Protein AF-A0AAW9QS07-F1 (afdb_monomer_lite)

pLDDT: mean 84.07, std 12.54, range [37.34, 96.31]

Organism: NCBI:txid1427578

Foldseek 3Di:
DLLLQCLPDDFKHKAFPDCPDPSVVCVVPPDDDADPAKDWGWIWMFGQALVRDTDTATDTDIDHGPCLLVPPVVCVVCVVRNVVVLVVQQPDQEDEAEAEAADDPVPPPPCPPPVLCPPHHYLVVSLVSVLSVLVSCQVRHQNHNAYEYEHEPCVSPDDCPVVCVVQQDDSNDDGPQVVNQVCQCVPRVVSNVVSVVVSCVDPVRDDYGYAYYYSVRSRRPCVVVNVCSVPVPRD

Sequence (235 aa):
MVVTLAKGTNNVKVIPSNPESKIAQLLKIEKPAGTDRKEEESLLLRINLPSGREREVKVRWIDTPGEAWSKTEWRESQPDVYKDLLRSLGQSQAVLLLLPPYRYQTRSQDLDNQDDTAEFLDPDTWKAEISERLALLREHCPRVQHILISIHKADLFYNLDDEENRWQYDPDRSFRWAEHDRHIRETYFFLAEDIIRDHNSHPPYLSPKFFVTTIHRPTLLELPWIYLGAYLANA

Secondary structure (DSSP, 8-state):
-HHHHHT--SSEEEEESSTTSHHHHHTT-SSPPPP-S-EEEEEEEEEE-TTSSEEEEEEEEEE--THHHH-HHHHHHSHHHHHHHHHHHHT-SEEEEEEPPB--GGGTTS---GGGGTTPBPHHHHHHHHHHHHHHHHHH-TT-SEEEEEEESGGGTS--HHHHHHS---TTS---HHHHHHHHHHHHSGGGHHHHHHHHHSSS----EEEEE-TT-HHHHHHHHHHHHHHS---

Structure (mmCIF, N/CA/C/O backbone):
data_AF-A0AAW9QS07-F1
#
_entry.id   AF-A0AAW9QS07-F1
#
loop_
_atom_site.group_PDB
_atom_site.id
_atom_site.type_symbol
_atom_site.label_atom_id
_atom_site.label_alt_id
_atom_site.label_comp_id
_atom_site.label_asym_id
_atom_site.label_entity_id
_atom_site.label_seq_id
_atom_site.pdbx_PDB_ins_code
_atom_site.Cartn_x
_atom_site.Cartn_y
_atom_site.Cartn_z
_atom_site.occupancy
_atom_site.B_iso_or_equiv
_atom_site.auth_seq_id
_atom_site.auth_comp_id
_atom_site.auth_asym_id
_atom_site.auth_atom_id
_atom_site.pdbx_PDB_model_num
ATOM 1 N N . MET A 1 1 ? -7.468 2.289 -6.572 1.00 71.56 1 MET A N 1
ATOM 2 C CA . MET A 1 1 ? -6.661 1.046 -6.639 1.00 71.56 1 MET A CA 1
ATOM 3 C C . MET A 1 1 ? -7.517 -0.207 -6.859 1.00 71.56 1 MET A C 1
ATOM 5 O O . MET A 1 1 ? -7.449 -0.757 -7.947 1.00 71.56 1 MET A O 1
ATOM 9 N N . VAL A 1 2 ? -8.355 -0.635 -5.900 1.00 76.38 2 VAL A N 1
ATOM 10 C CA . VAL A 1 2 ? -9.139 -1.895 -5.995 1.00 76.38 2 VAL A CA 1
ATOM 11 C C . VAL A 1 2 ? -10.085 -1.942 -7.198 1.00 76.38 2 VAL A C 1
ATOM 13 O O . VAL A 1 2 ? -10.144 -2.953 -7.887 1.00 76.38 2 VAL A O 1
ATOM 16 N N . VAL A 1 3 ? -10.767 -0.836 -7.513 1.00 75.00 3 VAL A N 1
ATOM 17 C CA . VAL A 1 3 ? -11.647 -0.745 -8.696 1.00 75.00 3 VAL A CA 1
ATOM 18 C C . VAL A 1 3 ? -10.883 -1.015 -9.994 1.00 75.00 3 VAL A C 1
ATOM 20 O O . VAL A 1 3 ? -11.376 -1.729 -10.859 1.00 75.00 3 VAL A O 1
ATOM 23 N N . THR A 1 4 ? -9.669 -0.478 -10.132 1.00 74.94 4 THR A N 1
ATOM 24 C CA . THR A 1 4 ? -8.824 -0.708 -11.312 1.00 74.94 4 THR A CA 1
ATOM 25 C C . THR A 1 4 ? -8.429 -2.179 -11.429 1.00 74.94 4 THR A C 1
ATOM 27 O O . THR A 1 4 ? -8.508 -2.736 -12.514 1.00 74.94 4 THR A O 1
ATOM 30 N N . LEU A 1 5 ? -8.092 -2.832 -10.314 1.00 77.25 5 LEU A N 1
ATOM 31 C CA . LEU A 1 5 ? -7.794 -4.270 -10.293 1.00 77.25 5 LEU A CA 1
ATOM 32 C C . LEU A 1 5 ? -9.025 -5.122 -10.632 1.00 77.25 5 LEU A C 1
ATOM 34 O O . LEU A 1 5 ? -8.924 -6.139 -11.311 1.00 77.25 5 LEU A O 1
ATOM 38 N N . ALA A 1 6 ? -10.211 -4.686 -10.207 1.00 74.19 6 ALA A N 1
ATOM 39 C CA . ALA A 1 6 ? -11.470 -5.350 -10.529 1.00 74.19 6 ALA A CA 1
ATOM 40 C C . ALA A 1 6 ? -11.849 -5.225 -12.019 1.00 74.19 6 ALA A C 1
ATOM 42 O O .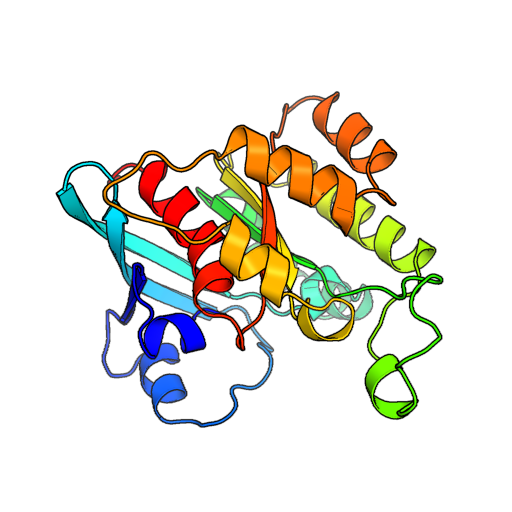 ALA A 1 6 ? -12.543 -6.096 -12.540 1.00 74.19 6 ALA A O 1
ATOM 43 N N . LYS A 1 7 ? -11.375 -4.185 -12.728 1.00 77.50 7 LYS A N 1
ATOM 44 C CA . LYS A 1 7 ? -11.533 -4.058 -14.193 1.00 77.50 7 LYS A CA 1
ATOM 45 C C . LYS A 1 7 ? -10.699 -5.088 -14.971 1.00 77.50 7 LYS A C 1
ATOM 47 O O . LYS A 1 7 ? -10.905 -5.244 -16.170 1.00 77.50 7 LYS A O 1
ATOM 52 N N . GLY A 1 8 ? -9.837 -5.830 -14.277 1.00 68.19 8 GLY A N 1
ATOM 53 C CA . GLY A 1 8 ? -9.046 -6.922 -14.817 1.00 68.19 8 GLY A CA 1
ATOM 54 C C . GLY A 1 8 ? -7.610 -6.491 -15.054 1.00 68.19 8 GLY A C 1
ATOM 55 O O . GLY A 1 8 ? -7.335 -5.569 -15.819 1.00 68.19 8 GLY A O 1
ATOM 56 N N . THR A 1 9 ? -6.697 -7.188 -14.395 1.00 83.19 9 THR A N 1
ATOM 57 C CA . THR A 1 9 ? -5.259 -7.069 -14.609 1.00 83.19 9 THR A CA 1
ATOM 58 C C . THR A 1 9 ? -4.682 -8.465 -14.897 1.00 83.19 9 THR A C 1
ATOM 60 O O . THR A 1 9 ? -5.410 -9.464 -14.860 1.00 83.19 9 THR A O 1
ATOM 63 N N . ASN A 1 10 ? -3.420 -8.551 -15.322 1.00 86.31 10 ASN A N 1
ATOM 64 C CA . ASN A 1 10 ? -2.864 -9.779 -15.908 1.00 86.31 10 ASN A CA 1
ATOM 65 C C . ASN A 1 10 ? -2.751 -10.939 -14.903 1.00 86.31 10 ASN A C 1
ATOM 67 O O . ASN A 1 10 ? -2.968 -12.099 -15.258 1.00 86.31 10 ASN A O 1
ATOM 71 N N . ASN A 1 11 ? -2.416 -10.630 -13.654 1.00 89.88 11 ASN A N 1
ATOM 72 C CA . ASN A 1 11 ? -2.048 -11.593 -12.619 1.00 89.88 11 ASN A CA 1
ATOM 73 C C . ASN A 1 11 ? -2.944 -11.545 -11.386 1.00 89.88 11 ASN A C 1
ATOM 75 O O . ASN A 1 11 ? -2.904 -12.470 -10.579 1.00 89.88 11 ASN A O 1
ATOM 79 N N . VAL A 1 12 ? -3.737 -10.489 -11.227 1.00 90.19 12 VAL A N 1
ATOM 80 C CA . VAL A 1 12 ? -4.653 -10.296 -10.107 1.00 90.19 12 VAL A CA 1
ATOM 81 C C . VAL A 1 12 ? -6.049 -10.036 -10.651 1.00 90.19 12 VAL A C 1
ATOM 83 O O . VAL A 1 12 ? -6.264 -9.185 -11.506 1.00 90.19 12 VAL A O 1
ATOM 86 N N . LYS A 1 13 ? -7.039 -10.752 -10.128 1.00 89.31 13 LYS A N 1
ATOM 87 C CA . LYS A 1 13 ? -8.450 -10.456 -10.381 1.00 89.31 13 LYS A CA 1
ATOM 88 C C . LYS A 1 13 ? -9.148 -10.259 -9.055 1.00 89.31 13 LYS A C 1
ATOM 90 O O . LYS A 1 13 ? -9.056 -11.104 -8.165 1.00 89.31 13 LYS A O 1
ATOM 95 N N . VAL A 1 14 ? -9.865 -9.149 -8.944 1.00 87.62 14 VAL A N 1
ATOM 96 C CA . VAL A 1 14 ? -10.704 -8.849 -7.786 1.00 87.62 14 VAL A CA 1
ATOM 97 C C . VAL A 1 14 ? -12.144 -9.159 -8.154 1.00 87.62 14 VAL A C 1
ATOM 99 O O . VAL A 1 14 ? -12.710 -8.533 -9.047 1.00 87.62 14 VAL A O 1
ATOM 102 N N . ILE A 1 15 ? -12.736 -10.123 -7.457 1.00 87.62 15 ILE A N 1
ATOM 103 C CA . ILE A 1 15 ? -14.118 -10.544 -7.657 1.00 87.62 15 ILE A CA 1
ATOM 104 C C . ILE A 1 15 ? -14.920 -10.122 -6.420 1.00 87.62 15 ILE A C 1
ATOM 106 O O . ILE A 1 15 ? -14.677 -10.644 -5.326 1.00 87.62 15 ILE A O 1
ATOM 110 N N . PRO A 1 16 ? -15.871 -9.182 -6.554 1.00 84.62 16 PRO A N 1
ATOM 111 C CA . PRO A 1 16 ? -16.786 -8.851 -5.471 1.00 84.62 16 PRO A CA 1
ATOM 112 C C . PRO A 1 16 ? -17.625 -10.063 -5.066 1.00 84.62 16 PRO A C 1
ATOM 114 O O . PRO A 1 16 ? -18.141 -10.777 -5.925 1.00 84.62 16 PRO A O 1
ATOM 117 N N . SER A 1 17 ? -17.810 -10.284 -3.761 1.00 79.25 17 SER A N 1
ATOM 118 C CA . SER A 1 17 ? -18.631 -11.413 -3.285 1.00 79.25 17 SER A CA 1
ATOM 119 C C . SER A 1 17 ? -20.137 -11.197 -3.496 1.00 79.25 17 SER A C 1
ATOM 121 O O . SER A 1 17 ? -20.904 -12.153 -3.425 1.00 79.25 17 SER A O 1
ATOM 123 N N . ASN A 1 18 ? -20.567 -9.954 -3.742 1.00 79.75 18 ASN A N 1
ATOM 124 C CA . ASN A 1 18 ? -21.958 -9.580 -3.991 1.00 79.75 18 ASN A CA 1
ATOM 125 C C . ASN A 1 18 ? -22.042 -8.699 -5.260 1.00 79.75 18 ASN A C 1
ATOM 127 O O . ASN A 1 18 ? -21.346 -7.684 -5.315 1.00 79.75 18 ASN A O 1
ATOM 131 N N . PRO A 1 19 ? -22.895 -9.024 -6.253 1.00 74.75 19 PRO A N 1
ATOM 132 C CA . PRO A 1 19 ? -23.146 -8.173 -7.424 1.00 74.75 19 PRO A CA 1
ATOM 133 C C . PRO A 1 19 ? -23.642 -6.756 -7.100 1.00 74.75 19 PRO A C 1
ATOM 135 O O . PRO A 1 19 ? -23.523 -5.858 -7.933 1.00 74.75 19 PRO A O 1
ATOM 138 N N . GLU A 1 20 ? -24.200 -6.554 -5.907 1.00 78.38 20 GLU A N 1
ATOM 139 C CA . GLU A 1 20 ? -24.650 -5.254 -5.405 1.00 78.38 20 GLU A CA 1
ATOM 140 C C . GLU A 1 20 ? -23.576 -4.511 -4.595 1.00 78.38 20 GLU A C 1
ATOM 142 O O . GLU A 1 20 ? -23.851 -3.418 -4.101 1.00 78.38 20 GLU A O 1
ATOM 147 N N . SER A 1 21 ? -22.361 -5.056 -4.440 1.00 80.06 21 SER A N 1
ATOM 148 C CA . SER A 1 21 ? -21.302 -4.375 -3.683 1.00 80.06 21 SER A CA 1
ATOM 149 C C . SER A 1 21 ? -20.897 -3.050 -4.337 1.00 80.06 21 SER A C 1
ATOM 151 O O . SER A 1 21 ? -21.057 -2.862 -5.549 1.00 80.06 21 SER A O 1
ATOM 153 N N . LYS A 1 22 ? -20.336 -2.120 -3.556 1.00 77.69 22 LYS A N 1
ATOM 154 C CA . LYS A 1 22 ? -19.863 -0.837 -4.078 1.00 77.69 22 LYS A CA 1
ATOM 155 C C . LYS A 1 22 ? -18.803 -1.071 -5.145 1.00 77.69 22 LYS A C 1
ATOM 157 O O . LYS A 1 22 ? -18.883 -0.435 -6.186 1.00 77.69 22 LYS A O 1
ATOM 162 N N . ILE A 1 23 ? -17.874 -2.015 -4.970 1.00 78.94 23 ILE A N 1
ATOM 163 C CA . ILE A 1 23 ? -16.903 -2.346 -6.029 1.00 78.94 23 ILE A CA 1
ATOM 164 C C . ILE A 1 23 ? -17.614 -2.807 -7.311 1.00 78.94 23 ILE A C 1
ATOM 166 O O . ILE A 1 23 ? -17.288 -2.308 -8.388 1.00 78.94 23 ILE A O 1
ATOM 170 N N . ALA A 1 24 ? -18.626 -3.676 -7.218 1.00 77.00 24 ALA A N 1
ATOM 171 C CA . ALA A 1 24 ? -19.401 -4.116 -8.384 1.00 77.00 24 ALA A CA 1
ATOM 172 C C . ALA A 1 24 ? -20.163 -2.964 -9.073 1.00 77.00 24 ALA A C 1
ATOM 174 O O . ALA A 1 24 ? -20.304 -2.946 -10.299 1.00 77.00 24 ALA A O 1
ATOM 175 N N . GLN A 1 25 ? -20.624 -1.978 -8.302 1.00 77.62 25 GLN A N 1
ATOM 176 C CA . GLN A 1 25 ? -21.248 -0.762 -8.824 1.00 77.62 25 GLN A CA 1
ATOM 177 C C . GLN A 1 25 ? -20.216 0.188 -9.454 1.00 77.62 25 GLN A C 1
ATOM 179 O O . GLN A 1 25 ? -20.430 0.675 -10.561 1.00 77.62 25 GLN A O 1
ATOM 184 N N . LEU A 1 26 ? -19.074 0.406 -8.797 1.00 75.81 26 LEU A N 1
ATOM 185 C CA . LEU A 1 26 ? -17.986 1.275 -9.257 1.00 75.81 26 LEU A CA 1
ATOM 186 C C . LEU A 1 26 ? -17.314 0.754 -10.529 1.00 75.81 26 LEU A C 1
ATOM 188 O O . LEU A 1 26 ? -16.797 1.551 -11.307 1.00 75.81 26 LEU A O 1
ATOM 192 N N . LEU A 1 27 ? -17.360 -0.556 -10.790 1.00 72.69 27 LEU A N 1
ATOM 193 C CA . LEU A 1 27 ? -16.953 -1.126 -12.078 1.00 72.69 27 LEU A CA 1
ATOM 194 C C . LEU A 1 27 ? -17.727 -0.534 -13.263 1.00 72.69 27 LEU A C 1
ATOM 196 O O . LEU A 1 27 ? -17.193 -0.484 -14.369 1.00 72.69 27 LEU A O 1
ATOM 200 N N . LYS A 1 28 ? -18.957 -0.060 -13.031 1.00 70.88 28 LYS A N 1
ATOM 201 C CA . LYS A 1 28 ? -19.824 0.556 -14.045 1.00 70.88 28 LYS A CA 1
ATOM 202 C C . LYS A 1 28 ? -19.599 2.066 -14.189 1.00 70.88 28 LYS A C 1
ATOM 204 O O . LYS A 1 28 ? -20.240 2.686 -15.030 1.00 70.88 28 LYS A O 1
ATOM 209 N N . ILE A 1 29 ? -18.724 2.661 -13.373 1.00 65.06 29 ILE A N 1
ATOM 210 C CA . ILE A 1 29 ? -18.471 4.106 -13.323 1.00 65.06 29 ILE A CA 1
ATOM 211 C C . ILE A 1 29 ? -17.049 4.397 -13.838 1.00 65.06 29 ILE A C 1
ATOM 213 O O . ILE A 1 29 ? -16.089 3.669 -13.562 1.00 65.06 29 ILE A O 1
ATOM 217 N N . GLU A 1 30 ? -16.895 5.472 -14.617 1.00 54.97 30 GLU A N 1
ATOM 218 C CA . GLU A 1 30 ? -15.613 5.829 -15.242 1.00 54.97 30 GLU A CA 1
ATOM 219 C C . GLU A 1 30 ? -14.591 6.402 -14.249 1.00 54.97 30 GLU A C 1
ATOM 221 O O . GLU A 1 30 ? -13.406 6.083 -14.356 1.00 54.97 30 GLU A O 1
ATOM 226 N N . LYS A 1 31 ? -15.032 7.180 -13.248 1.00 58.19 31 LYS A N 1
ATOM 227 C CA . LYS A 1 31 ? -14.164 7.796 -12.231 1.00 58.19 31 LYS A CA 1
ATOM 228 C C . LYS A 1 31 ? -14.749 7.647 -10.817 1.00 58.19 31 LYS A C 1
ATOM 230 O O . LYS A 1 31 ? -15.687 8.366 -10.480 1.00 58.19 31 LYS A O 1
ATOM 235 N N . PRO A 1 32 ? -14.234 6.727 -9.984 1.00 59.44 32 PRO A N 1
ATOM 236 C CA . PRO A 1 32 ? -14.625 6.653 -8.579 1.00 59.44 32 PRO A CA 1
ATOM 237 C C . PRO A 1 32 ? -14.075 7.859 -7.798 1.00 59.44 32 PRO A C 1
ATOM 239 O O . PRO A 1 32 ? -12.923 8.248 -7.991 1.00 59.44 32 PRO A O 1
ATOM 242 N N . ALA A 1 33 ? -14.901 8.441 -6.925 1.00 61.09 33 ALA A N 1
ATOM 243 C CA . ALA A 1 33 ? -14.499 9.494 -5.991 1.00 61.09 33 ALA A CA 1
ATOM 244 C C . ALA A 1 33 ? -13.730 8.920 -4.784 1.00 61.09 33 ALA A C 1
ATOM 246 O O . ALA A 1 33 ? -13.662 7.700 -4.607 1.00 61.09 33 ALA A O 1
ATOM 247 N N . GLY A 1 34 ? -13.157 9.808 -3.964 1.00 63.81 34 GLY A N 1
ATOM 248 C CA . GLY A 1 34 ? -12.558 9.451 -2.678 1.00 63.81 34 GLY A CA 1
ATOM 249 C C . GLY A 1 34 ? -13.560 8.804 -1.714 1.00 63.81 34 GLY A C 1
ATOM 250 O O . GLY A 1 34 ? -14.773 8.841 -1.924 1.00 63.81 34 GLY A O 1
ATOM 251 N N . THR A 1 35 ? -13.034 8.171 -0.670 1.00 70.62 35 THR A N 1
ATOM 252 C CA . THR A 1 35 ? -13.837 7.469 0.332 1.00 70.62 35 THR A CA 1
ATOM 253 C C . THR A 1 35 ? -14.073 8.384 1.531 1.00 70.62 35 THR A C 1
ATOM 255 O O . THR A 1 35 ? -13.123 8.772 2.201 1.00 70.62 35 THR A O 1
ATOM 258 N N . ASP A 1 36 ? -15.337 8.710 1.812 1.00 76.31 36 ASP A N 1
ATOM 259 C CA . ASP A 1 36 ? -15.712 9.656 2.881 1.00 76.31 36 ASP A CA 1
ATOM 260 C C . ASP A 1 36 ? -16.042 8.962 4.216 1.00 76.31 36 ASP A C 1
ATOM 262 O O . ASP A 1 36 ? -16.207 9.604 5.253 1.00 76.31 36 ASP A O 1
ATOM 266 N N . ARG A 1 37 ? -16.157 7.628 4.211 1.00 81.69 37 ARG A N 1
ATOM 267 C CA . ARG A 1 37 ? -16.516 6.805 5.377 1.00 81.69 37 ARG A CA 1
ATOM 268 C C . ARG A 1 37 ? -15.820 5.453 5.333 1.00 81.69 37 ARG A C 1
ATOM 270 O O . ARG A 1 37 ? -15.420 5.012 4.266 1.00 81.69 37 ARG A O 1
ATOM 277 N N . LYS A 1 38 ? -15.716 4.769 6.475 1.00 86.81 38 LYS A N 1
ATOM 278 C CA . LYS A 1 38 ? -15.207 3.392 6.509 1.00 86.81 38 LYS A CA 1
ATOM 279 C C . LYS A 1 38 ? -16.107 2.487 5.667 1.00 86.81 38 LYS A C 1
ATOM 281 O O . LYS A 1 38 ? -17.320 2.467 5.879 1.00 86.81 38 LYS A O 1
ATOM 286 N N . GLU A 1 39 ? -15.519 1.727 4.755 1.00 86.69 39 GLU A N 1
ATOM 287 C CA . GLU A 1 39 ? -16.239 0.770 3.918 1.00 86.69 39 GLU A CA 1
ATOM 288 C C . GLU A 1 39 ? -15.617 -0.607 4.060 1.00 86.69 39 GLU A C 1
ATOM 290 O O . GLU A 1 39 ? -14.401 -0.750 4.017 1.00 86.69 39 GLU A O 1
ATOM 295 N N . GLU A 1 40 ? -16.451 -1.625 4.248 1.00 89.31 40 GLU A N 1
ATOM 296 C CA . GLU A 1 40 ? -15.996 -3.005 4.376 1.00 89.31 40 GLU A CA 1
ATOM 297 C C . GLU A 1 40 ? -16.658 -3.867 3.307 1.00 89.31 40 GLU A C 1
ATOM 299 O O . GLU A 1 40 ? -17.884 -3.890 3.191 1.00 89.31 40 GLU A O 1
ATOM 304 N N . GLU A 1 41 ? -15.856 -4.619 2.556 1.00 88.25 41 GLU A N 1
ATOM 305 C CA . GLU A 1 41 ? -16.353 -5.576 1.571 1.00 88.25 41 GLU A CA 1
ATOM 306 C C . GLU A 1 41 ? -15.615 -6.907 1.654 1.00 88.25 41 GLU A C 1
ATOM 308 O O . GLU A 1 41 ? -14.406 -6.973 1.871 1.00 88.25 41 GLU A O 1
ATOM 313 N N . SER A 1 42 ? -16.345 -7.999 1.431 1.00 90.62 42 SER A N 1
ATOM 314 C CA . SER A 1 42 ? -15.727 -9.301 1.181 1.00 90.62 42 SER A CA 1
ATOM 315 C C . SER A 1 42 ? -15.370 -9.423 -0.297 1.00 90.62 42 SER A C 1
ATOM 317 O O . SER A 1 42 ? -16.248 -9.379 -1.165 1.00 90.62 42 SER A O 1
ATOM 319 N N . LEU A 1 43 ? -14.087 -9.619 -0.582 1.00 89.12 43 LEU A N 1
ATOM 320 C CA . LEU A 1 43 ? -13.552 -9.785 -1.929 1.00 89.12 43 LEU A CA 1
ATOM 321 C C . LEU A 1 43 ? -12.911 -11.167 -2.064 1.00 89.12 43 LEU A C 1
ATOM 323 O O . LEU A 1 43 ? -12.253 -11.658 -1.145 1.00 89.12 43 LEU A O 1
ATOM 327 N N . LEU A 1 44 ? -13.077 -11.776 -3.233 1.00 90.06 44 LEU A N 1
ATOM 328 C CA . LEU A 1 44 ? -12.300 -12.931 -3.658 1.00 90.06 44 LEU A CA 1
ATOM 329 C C . LEU A 1 44 ? -11.199 -12.443 -4.598 1.00 90.06 44 LEU A C 1
ATOM 331 O O . LEU A 1 44 ? -11.474 -11.936 -5.685 1.00 90.06 44 LEU A O 1
ATOM 335 N N . LEU A 1 45 ? -9.951 -12.595 -4.173 1.00 89.62 45 LEU A N 1
ATOM 336 C CA . LEU A 1 45 ? -8.781 -12.331 -4.996 1.00 89.62 45 LEU A CA 1
ATOM 337 C C . LEU A 1 45 ? -8.357 -13.626 -5.679 1.00 89.62 45 LEU A C 1
ATOM 339 O O . LEU A 1 45 ? -8.193 -14.648 -5.016 1.00 89.62 45 LEU A O 1
ATOM 343 N N . ARG A 1 46 ? -8.144 -13.570 -6.989 1.00 90.69 46 ARG A N 1
ATOM 344 C CA . ARG A 1 46 ? -7.497 -14.628 -7.769 1.00 90.69 46 ARG A CA 1
ATOM 345 C C . ARG A 1 46 ? -6.141 -14.136 -8.226 1.00 90.69 46 ARG A C 1
ATOM 347 O O . ARG A 1 46 ? -6.072 -13.101 -8.883 1.00 90.69 46 ARG A O 1
ATOM 354 N N . ILE A 1 47 ? -5.086 -14.833 -7.822 1.00 90.50 47 ILE A N 1
ATOM 355 C CA . ILE A 1 47 ? -3.708 -14.371 -7.984 1.00 90.50 47 ILE A CA 1
ATOM 356 C C . ILE A 1 47 ? -2.884 -15.469 -8.647 1.00 90.50 47 ILE A C 1
ATOM 358 O O . ILE A 1 47 ? -2.776 -16.574 -8.113 1.00 90.50 47 ILE A O 1
ATOM 362 N N . ASN A 1 48 ? -2.276 -15.164 -9.789 1.00 90.12 48 ASN A N 1
ATOM 363 C CA . ASN A 1 48 ? -1.312 -16.050 -10.433 1.00 90.12 48 ASN A CA 1
ATOM 364 C C . ASN A 1 48 ? -0.003 -16.018 -9.638 1.00 90.12 48 ASN A C 1
ATOM 366 O O . ASN A 1 48 ? 0.596 -14.958 -9.480 1.00 90.12 48 ASN A O 1
ATOM 370 N N . LEU A 1 49 ? 0.416 -17.171 -9.111 1.00 86.25 49 LEU A N 1
ATOM 371 C CA . LEU A 1 49 ? 1.648 -17.328 -8.335 1.00 86.25 49 LEU A CA 1
ATOM 372 C C . LEU A 1 49 ? 2.589 -18.343 -9.002 1.00 86.25 49 LEU A C 1
ATOM 374 O O . LEU A 1 49 ? 2.108 -19.210 -9.739 1.00 86.25 49 LEU A O 1
ATOM 378 N N . PRO A 1 50 ? 3.902 -18.345 -8.681 1.00 78.75 50 PRO A N 1
ATOM 379 C CA . PRO A 1 50 ? 4.874 -19.151 -9.419 1.00 78.75 50 PRO A CA 1
ATOM 380 C C . PRO A 1 50 ? 4.793 -20.661 -9.220 1.00 78.75 50 PRO A C 1
ATOM 382 O O . PRO A 1 50 ? 5.531 -21.425 -9.832 1.00 78.75 50 PRO A O 1
ATOM 385 N N . SER A 1 51 ? 3.871 -21.121 -8.377 1.00 68.94 51 SER A N 1
ATOM 386 C CA . SER A 1 51 ? 3.556 -22.538 -8.200 1.00 68.94 51 SER A CA 1
ATOM 387 C C . SER A 1 51 ? 2.753 -23.139 -9.364 1.00 68.94 51 SER A C 1
ATOM 389 O O . SER A 1 51 ? 2.400 -24.318 -9.307 1.00 68.94 51 SER A O 1
ATOM 391 N N . GLY A 1 52 ? 2.427 -22.348 -10.394 1.00 65.19 52 GLY A N 1
ATOM 392 C CA . GLY A 1 52 ? 1.663 -22.785 -11.566 1.00 65.19 52 GLY A CA 1
ATOM 393 C C . GLY A 1 52 ? 0.166 -22.973 -11.300 1.00 65.19 52 GLY A C 1
ATOM 394 O O . GLY A 1 52 ? -0.536 -23.568 -12.116 1.00 65.19 52 GLY A O 1
ATOM 395 N N . ARG A 1 53 ? -0.343 -22.502 -10.153 1.00 72.06 53 ARG A N 1
ATOM 396 C CA . ARG A 1 53 ? -1.773 -22.526 -9.818 1.00 72.06 53 ARG A CA 1
ATOM 397 C C . ARG A 1 53 ? -2.242 -21.131 -9.430 1.00 72.06 53 ARG A C 1
ATOM 399 O O . ARG A 1 53 ? -1.616 -20.478 -8.597 1.00 72.06 53 ARG A O 1
ATOM 406 N N . GLU A 1 54 ? -3.369 -20.715 -10.004 1.00 85.81 54 GLU A N 1
ATOM 407 C CA . GLU A 1 54 ? -4.098 -19.533 -9.545 1.00 85.81 54 GLU A CA 1
ATOM 408 C C . GLU A 1 54 ? -4.524 -19.769 -8.091 1.00 85.81 54 GLU A C 1
ATOM 410 O O . GLU A 1 54 ? -5.105 -20.805 -7.745 1.00 85.81 54 GLU A O 1
ATOM 415 N N . ARG A 1 55 ? -4.181 -18.824 -7.220 1.00 87.06 55 ARG A N 1
ATOM 416 C CA . ARG A 1 55 ? -4.521 -18.868 -5.807 1.00 87.06 55 ARG A CA 1
ATOM 417 C C . ARG A 1 55 ? -5.744 -18.012 -5.547 1.00 87.06 55 ARG A C 1
ATOM 419 O O . ARG A 1 55 ? -5.761 -16.829 -5.872 1.00 87.06 55 ARG A O 1
ATOM 426 N N . GLU A 1 56 ? -6.728 -18.606 -4.888 1.00 90.25 56 GLU A N 1
ATOM 427 C CA . GLU A 1 56 ? -7.890 -17.896 -4.371 1.00 90.25 56 GLU A CA 1
ATOM 428 C C . GLU A 1 56 ? -7.648 -17.452 -2.925 1.00 90.25 56 GLU A C 1
ATOM 430 O O . GLU A 1 56 ? -7.364 -18.277 -2.055 1.00 90.25 56 GLU A O 1
ATOM 435 N N . VAL A 1 57 ? -7.773 -16.150 -2.665 1.00 87.88 57 VAL A N 1
ATOM 436 C CA . VAL A 1 57 ? -7.653 -15.549 -1.332 1.00 87.88 57 VAL A CA 1
ATOM 437 C C . VAL A 1 57 ? -8.922 -14.760 -1.042 1.00 87.88 57 VAL A C 1
ATOM 439 O O . VAL A 1 57 ? -9.238 -13.789 -1.729 1.00 87.88 57 VAL A O 1
ATOM 442 N N . LYS A 1 58 ? -9.666 -15.172 -0.016 1.00 89.56 58 LYS A N 1
ATOM 443 C CA . LYS A 1 58 ? -10.815 -14.409 0.481 1.00 89.56 58 LYS A CA 1
ATOM 444 C C . LYS A 1 58 ? -10.311 -13.358 1.454 1.00 89.56 58 LYS A C 1
ATOM 446 O O . LYS A 1 58 ? -9.650 -13.695 2.431 1.00 89.56 58 LYS A O 1
ATOM 451 N N . VAL A 1 59 ? -10.639 -12.100 1.197 1.00 89.62 59 VAL A N 1
ATOM 452 C CA . VAL A 1 59 ? -10.244 -10.985 2.056 1.00 89.62 59 VAL A CA 1
ATOM 453 C C . VAL A 1 59 ? -11.465 -10.185 2.470 1.00 89.62 59 VAL A C 1
ATOM 455 O O . VAL A 1 59 ? -12.386 -9.971 1.683 1.00 89.62 59 VAL A O 1
ATOM 458 N N . ARG A 1 60 ? -11.448 -9.704 3.711 1.00 91.75 60 ARG A N 1
ATOM 459 C CA . ARG A 1 60 ? -12.280 -8.576 4.11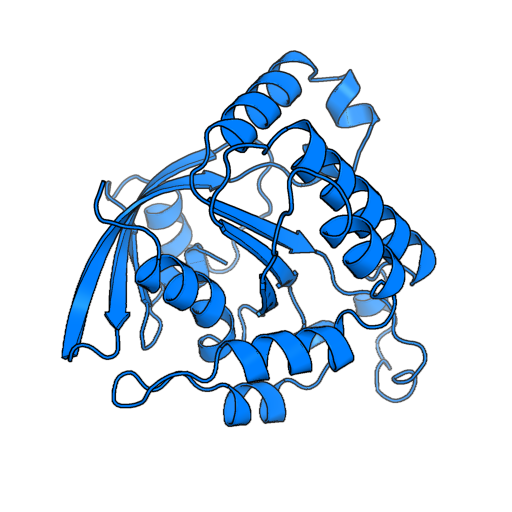5 1.00 91.75 60 ARG A CA 1
ATOM 460 C C . ARG A 1 60 ? -11.471 -7.313 3.857 1.00 91.75 60 ARG A C 1
ATOM 462 O O . ARG A 1 60 ? -10.537 -7.019 4.598 1.00 91.75 60 ARG A O 1
ATOM 469 N N . TRP A 1 61 ? -11.793 -6.625 2.773 1.00 91.62 61 TRP A N 1
ATOM 470 C CA . TRP A 1 61 ? -11.190 -5.349 2.428 1.00 91.62 61 TRP A CA 1
ATOM 471 C C . TRP A 1 61 ? -11.867 -4.236 3.220 1.00 91.62 61 TRP A C 1
ATOM 473 O O . TRP A 1 61 ? -13.093 -4.199 3.303 1.00 91.62 61 TRP A O 1
ATOM 483 N N . ILE A 1 62 ? -11.057 -3.365 3.814 1.00 92.44 62 ILE A N 1
ATOM 484 C CA . ILE A 1 62 ? -11.507 -2.222 4.602 1.00 92.44 62 ILE A CA 1
ATOM 485 C C . ILE A 1 62 ? -10.902 -0.981 3.953 1.00 92.44 62 ILE A C 1
ATOM 487 O O . ILE A 1 62 ? -9.683 -0.812 3.973 1.00 92.44 62 ILE A O 1
ATOM 491 N N . ASP A 1 63 ? -11.749 -0.140 3.370 1.00 90.56 63 ASP A N 1
ATOM 492 C CA . ASP A 1 63 ? -11.370 1.187 2.898 1.00 90.56 63 ASP A CA 1
ATOM 493 C C . ASP A 1 63 ? -11.630 2.219 3.981 1.00 90.56 63 ASP A C 1
ATOM 495 O O . ASP A 1 63 ? -12.612 2.136 4.726 1.00 90.56 63 ASP A O 1
ATOM 499 N N . THR A 1 64 ? -10.751 3.206 4.070 1.00 90.94 64 THR A N 1
ATOM 500 C CA . THR A 1 64 ? -10.799 4.198 5.144 1.00 90.94 64 THR A CA 1
ATOM 501 C C . THR A 1 64 ? -10.712 5.602 4.568 1.00 90.94 64 THR A C 1
ATOM 503 O O . THR A 1 64 ? -9.997 5.809 3.586 1.00 90.94 64 THR A O 1
ATOM 506 N N . PRO A 1 65 ? -11.408 6.581 5.166 1.00 88.88 65 PRO A N 1
ATOM 507 C CA . PRO A 1 65 ? -11.330 7.952 4.699 1.00 88.88 65 PRO A CA 1
ATOM 508 C C . PRO A 1 65 ? -9.937 8.530 4.938 1.00 88.88 65 PRO A C 1
ATOM 510 O O . PRO A 1 65 ? -9.403 8.442 6.043 1.00 88.88 65 PRO A O 1
ATOM 513 N N . GLY A 1 66 ? -9.358 9.156 3.911 1.00 86.00 66 GLY A N 1
ATOM 514 C CA . GLY A 1 66 ? -8.018 9.748 3.999 1.00 86.00 66 GLY A CA 1
ATOM 515 C C . GLY A 1 66 ? -7.916 10.824 5.086 1.00 86.00 66 GLY A C 1
ATOM 516 O O . GLY A 1 66 ? -6.923 10.883 5.808 1.00 86.00 66 GLY A O 1
ATOM 517 N N . GLU A 1 67 ? -8.981 11.612 5.260 1.00 87.38 67 GLU A N 1
ATOM 518 C CA . GLU A 1 67 ? -9.062 12.683 6.262 1.00 87.38 67 GLU A CA 1
ATOM 519 C C . GLU A 1 67 ? -8.939 12.179 7.700 1.00 87.38 67 GLU A C 1
ATOM 521 O O . GLU A 1 67 ? -8.396 12.890 8.541 1.00 87.38 67 GLU A O 1
ATOM 526 N N . ALA A 1 68 ? -9.368 10.944 7.985 1.00 89.00 68 ALA A N 1
ATOM 527 C CA . ALA A 1 68 ? -9.214 10.362 9.317 1.00 89.00 68 ALA A CA 1
ATOM 528 C C . ALA A 1 68 ? -7.747 10.196 9.722 1.00 89.00 68 ALA A C 1
ATOM 530 O O . ALA A 1 68 ? -7.437 10.138 10.911 1.00 89.00 68 ALA A O 1
ATOM 531 N N . TRP A 1 69 ? -6.851 10.122 8.740 1.00 89.31 69 TRP A N 1
ATOM 532 C CA . TRP A 1 69 ? -5.423 9.975 8.965 1.00 89.31 69 TRP A CA 1
ATOM 533 C C . TRP A 1 69 ? -4.698 11.314 8.855 1.00 89.31 69 TRP A C 1
ATOM 535 O O . TRP A 1 69 ? -3.780 11.552 9.629 1.00 89.31 69 TRP A O 1
ATOM 545 N N . SER A 1 70 ? -5.107 12.197 7.939 1.00 84.12 70 SER A N 1
ATOM 546 C CA . SER A 1 70 ? -4.400 13.456 7.664 1.00 84.12 70 SER A CA 1
ATOM 547 C C . SER A 1 70 ? -4.926 14.693 8.394 1.00 84.12 70 SER A C 1
ATOM 549 O O . SER A 1 70 ? -4.190 15.672 8.484 1.00 84.12 70 SER A O 1
ATOM 551 N N . LYS A 1 71 ? -6.159 14.686 8.924 1.00 88.06 71 LYS A N 1
ATOM 552 C CA . LYS A 1 71 ? -6.788 15.880 9.518 1.00 88.06 71 LYS A CA 1
ATOM 553 C C . LYS A 1 71 ? -7.130 15.676 10.989 1.00 88.06 71 LYS A C 1
ATOM 555 O O . LYS A 1 71 ? -7.915 14.800 11.356 1.00 88.06 71 LYS A O 1
ATOM 560 N N . THR A 1 72 ? -6.583 16.526 11.851 1.00 87.88 72 THR A N 1
ATOM 561 C CA . THR A 1 72 ? -6.885 16.500 13.290 1.00 87.88 72 THR A CA 1
ATOM 562 C C . THR A 1 72 ? -8.340 16.871 13.565 1.00 87.88 72 THR A C 1
ATOM 564 O O . THR A 1 72 ? -8.999 16.189 14.344 1.00 87.88 72 THR A O 1
ATOM 567 N N . GLU A 1 73 ? -8.885 17.845 12.841 1.00 92.44 73 GLU A N 1
ATOM 568 C CA . GLU A 1 73 ? -10.267 18.318 12.983 1.00 92.44 73 GLU A CA 1
ATOM 569 C C . GLU A 1 73 ? -11.282 17.207 12.665 1.00 92.44 73 GLU A C 1
ATOM 571 O O . GLU A 1 73 ? -12.344 17.104 13.286 1.00 92.44 73 GLU A O 1
ATOM 576 N N . TRP A 1 74 ? -10.947 16.325 11.718 1.00 92.31 74 TRP A N 1
ATOM 577 C CA . TRP A 1 74 ? -11.770 15.156 11.411 1.00 92.31 74 TRP A CA 1
ATOM 578 C C . TRP A 1 74 ? -11.785 14.179 12.591 1.00 92.31 74 TRP A C 1
ATOM 580 O O . TRP A 1 74 ? -12.848 13.740 13.029 1.00 92.31 74 TRP A O 1
ATOM 590 N N . ARG A 1 75 ? -10.607 13.879 13.157 1.00 92.88 75 ARG A N 1
ATOM 591 C CA . ARG A 1 75 ? -10.468 12.976 14.315 1.00 92.88 75 ARG A CA 1
ATOM 592 C C . ARG A 1 75 ? -11.214 13.507 15.542 1.00 92.88 75 ARG A C 1
ATOM 594 O O . ARG A 1 75 ? -11.839 12.727 16.256 1.00 92.88 75 ARG A O 1
ATOM 601 N N . GLU A 1 76 ? -11.181 14.818 15.763 1.00 93.06 76 GLU A N 1
ATOM 602 C CA . GLU A 1 76 ? -11.870 15.485 16.874 1.00 93.06 76 GLU A CA 1
ATOM 603 C C . GLU A 1 76 ? -13.390 15.541 16.692 1.00 93.06 76 GLU A C 1
ATOM 605 O O . GLU A 1 76 ? -14.131 15.379 17.661 1.00 93.06 76 GLU A O 1
ATOM 610 N N . SER A 1 77 ? -13.867 15.734 15.459 1.00 94.31 77 SER A N 1
ATOM 611 C CA . SER A 1 77 ? -15.305 15.747 15.157 1.00 94.31 77 SER A CA 1
ATOM 612 C C . SER A 1 77 ? -15.929 14.348 15.114 1.00 94.31 77 SER A C 1
ATOM 614 O O . SER A 1 77 ? -17.135 14.218 15.326 1.00 94.31 77 SER A O 1
ATOM 616 N N . GLN A 1 78 ? -15.134 13.296 14.878 1.00 93.38 78 GLN A N 1
ATOM 617 C CA . GLN A 1 78 ? -15.601 11.906 14.781 1.00 93.38 78 GLN A CA 1
ATOM 618 C C . GLN A 1 78 ? -14.752 10.920 15.618 1.00 93.38 78 GLN A C 1
ATOM 620 O O . GLN A 1 78 ? -14.237 9.926 15.091 1.00 93.38 78 GLN A O 1
ATOM 625 N N . PRO A 1 79 ? -14.626 11.125 16.944 1.00 94.25 79 PRO A N 1
ATOM 626 C CA . PRO A 1 79 ? -13.676 10.382 17.775 1.00 94.25 79 PRO A CA 1
ATOM 627 C C . PRO A 1 79 ? -14.005 8.890 17.886 1.00 94.25 79 PRO A C 1
ATOM 629 O O . PRO A 1 79 ? -13.101 8.055 17.930 1.00 94.25 79 PRO A O 1
ATOM 632 N N . ASP A 1 80 ? -15.288 8.523 17.911 1.00 94.56 80 ASP A N 1
ATOM 633 C CA . ASP A 1 80 ? -15.695 7.118 17.999 1.00 94.56 80 ASP A CA 1
ATOM 634 C C . ASP A 1 80 ? -15.476 6.372 16.679 1.00 94.56 80 ASP A C 1
ATOM 636 O O . ASP A 1 80 ? -15.062 5.211 16.693 1.00 94.56 80 ASP A O 1
ATOM 640 N N . VAL A 1 81 ? -15.656 7.055 15.542 1.00 92.62 81 VAL A N 1
ATOM 641 C CA . VAL A 1 81 ? -15.331 6.502 14.219 1.00 92.62 81 VAL A CA 1
ATOM 642 C C . VAL A 1 81 ? -13.824 6.290 14.106 1.00 92.62 81 VAL A C 1
ATOM 644 O O . VAL A 1 81 ? -13.385 5.217 13.697 1.00 92.62 81 VAL A O 1
ATOM 647 N N . TYR A 1 82 ? -13.018 7.261 14.544 1.00 93.69 82 TYR A N 1
ATOM 648 C CA . TYR A 1 82 ? -11.562 7.130 14.553 1.00 93.69 82 TYR A CA 1
ATOM 649 C C . TYR A 1 82 ? -11.082 5.969 15.440 1.00 93.69 82 TYR A C 1
ATOM 651 O O . TYR A 1 82 ? -10.248 5.166 15.020 1.00 93.69 82 TYR A O 1
ATOM 659 N N . LYS A 1 83 ? -11.659 5.794 16.637 1.00 93.94 83 LYS A N 1
ATOM 660 C CA . LYS A 1 83 ? -11.359 4.635 17.500 1.00 93.94 83 LYS A CA 1
ATOM 661 C C . LYS A 1 83 ? -11.700 3.302 16.832 1.00 93.94 83 LYS A C 1
ATOM 663 O O . LYS A 1 83 ? -10.957 2.333 16.994 1.00 93.94 83 LYS A O 1
ATOM 668 N N . ASP A 1 84 ? -12.810 3.230 16.101 1.00 93.56 84 ASP A N 1
ATOM 669 C CA . ASP A 1 84 ? -13.182 2.016 15.372 1.00 93.56 84 ASP A CA 1
ATOM 670 C C . ASP A 1 84 ? -12.244 1.728 14.186 1.00 93.56 84 ASP A C 1
ATOM 672 O O . ASP A 1 84 ? -11.890 0.569 13.941 1.00 93.56 84 ASP A O 1
ATOM 676 N N . LEU A 1 85 ? -11.761 2.774 13.504 1.00 94.06 85 LEU A N 1
ATOM 677 C CA . LEU A 1 85 ? -10.711 2.659 12.488 1.00 94.06 85 LEU A CA 1
ATOM 678 C C . LEU A 1 85 ? -9.416 2.097 13.086 1.00 94.06 85 LEU A C 1
ATOM 680 O O . LEU A 1 85 ? -8.889 1.118 12.560 1.00 94.06 85 LEU A O 1
ATOM 684 N N . LEU A 1 86 ? -8.947 2.636 14.217 1.00 93.81 86 LEU A N 1
ATOM 685 C CA . LEU A 1 86 ? -7.756 2.131 14.915 1.00 93.81 86 LEU A CA 1
ATOM 686 C C . LEU A 1 86 ? -7.915 0.668 15.349 1.00 93.81 86 LEU A C 1
ATOM 688 O O . LEU A 1 86 ? -6.992 -0.134 15.199 1.00 93.81 86 LEU A O 1
ATOM 692 N N . ARG A 1 87 ? -9.102 0.290 15.843 1.00 92.88 87 ARG A N 1
ATOM 693 C CA . ARG A 1 87 ? -9.410 -1.105 16.187 1.00 92.88 87 ARG A CA 1
ATOM 694 C C . ARG A 1 87 ? -9.338 -2.011 14.957 1.00 92.88 87 ARG A C 1
ATOM 696 O O . ARG A 1 87 ? -8.726 -3.074 15.027 1.00 92.88 87 ARG A O 1
ATOM 703 N N . SER A 1 88 ? -9.954 -1.594 13.851 1.00 93.19 88 SER A N 1
ATOM 704 C CA . SER A 1 88 ? -9.968 -2.349 12.589 1.00 93.19 88 SER A CA 1
ATOM 705 C C . SER A 1 88 ? -8.548 -2.533 12.045 1.00 93.19 88 SER A C 1
ATOM 707 O O . SER A 1 88 ? -8.164 -3.635 11.649 1.00 93.19 88 SER A O 1
ATOM 709 N N . LEU A 1 89 ? -7.744 -1.470 12.104 1.00 92.38 89 LEU A N 1
ATOM 710 C CA . LEU A 1 89 ? -6.343 -1.465 11.705 1.00 92.38 89 LEU A CA 1
ATOM 711 C C . LEU A 1 89 ? -5.523 -2.479 12.524 1.00 92.38 89 LEU A C 1
ATOM 713 O O . LEU A 1 89 ? -4.890 -3.362 11.949 1.00 92.38 89 LEU A O 1
ATOM 717 N N . GLY A 1 90 ? -5.615 -2.436 13.857 1.00 91.06 90 GLY A N 1
ATOM 718 C CA . GLY A 1 90 ? -4.870 -3.344 14.739 1.00 91.06 90 GLY A CA 1
ATOM 719 C C . GLY A 1 90 ? -5.302 -4.816 14.685 1.00 91.06 90 GLY A C 1
ATOM 720 O O . GLY A 1 90 ? -4.562 -5.695 15.130 1.00 91.06 90 GLY A O 1
ATOM 721 N N . GLN A 1 91 ? -6.490 -5.100 14.143 1.00 91.81 91 GLN A N 1
ATOM 722 C CA . GLN A 1 91 ? -7.008 -6.457 13.918 1.00 91.81 91 GLN A CA 1
ATOM 723 C C . GLN A 1 91 ? -6.728 -6.990 12.505 1.00 91.81 91 GLN A C 1
ATOM 725 O O . GLN A 1 91 ? -7.055 -8.142 12.213 1.00 91.81 91 GLN A O 1
ATOM 730 N N . SER A 1 92 ? -6.162 -6.170 11.619 1.00 92.12 92 SER A N 1
ATOM 731 C CA . SER A 1 92 ? -5.908 -6.557 10.234 1.00 92.12 92 SER A CA 1
ATOM 732 C C . SER A 1 92 ? -4.712 -7.509 10.130 1.00 92.12 92 SER A C 1
ATOM 734 O O . SER A 1 92 ? -3.734 -7.394 10.862 1.00 92.12 92 SER A O 1
ATOM 736 N N . GLN A 1 93 ? -4.759 -8.464 9.197 1.00 91.56 93 GLN A N 1
ATOM 737 C CA . GLN A 1 93 ? -3.597 -9.317 8.909 1.00 91.56 93 GLN A CA 1
ATOM 738 C C . GLN A 1 93 ? -2.535 -8.557 8.104 1.00 91.56 93 GLN A C 1
ATOM 740 O O . GLN A 1 93 ? -1.332 -8.767 8.280 1.00 91.56 93 GLN A O 1
ATOM 745 N N . ALA A 1 94 ? -2.996 -7.659 7.234 1.00 93.31 94 ALA A N 1
ATOM 746 C CA . ALA A 1 94 ? -2.169 -6.829 6.385 1.00 93.31 94 ALA A CA 1
ATOM 747 C C . ALA A 1 94 ? -2.701 -5.396 6.317 1.00 93.31 94 ALA A C 1
ATOM 749 O O . ALA A 1 94 ? -3.911 -5.181 6.382 1.00 93.31 94 ALA A O 1
ATOM 750 N N . VAL A 1 95 ? -1.795 -4.440 6.136 1.00 94.50 95 VAL A N 1
ATOM 751 C CA . VAL A 1 95 ? -2.095 -3.021 5.934 1.00 94.50 95 VAL A CA 1
ATOM 752 C C . VAL A 1 95 ? -1.373 -2.545 4.679 1.00 94.50 95 VAL A C 1
ATOM 754 O O . VAL A 1 95 ? -0.169 -2.753 4.543 1.00 94.50 95 VAL A O 1
ATOM 757 N N . LEU A 1 96 ? -2.107 -1.892 3.777 1.00 95.12 96 LEU A N 1
ATOM 758 C CA . LEU A 1 96 ? -1.553 -1.176 2.630 1.00 95.12 96 LEU A CA 1
ATOM 759 C C . LEU A 1 96 ? -1.715 0.328 2.866 1.00 95.12 96 LEU A C 1
ATOM 761 O O . LEU A 1 96 ? -2.803 0.874 2.705 1.00 95.12 96 LEU A O 1
ATOM 765 N N . LEU A 1 97 ? -0.627 0.983 3.258 1.00 94.88 97 LEU A N 1
ATOM 766 C CA . LEU A 1 97 ? -0.556 2.427 3.425 1.00 94.88 97 LEU A CA 1
ATOM 767 C C . LEU A 1 97 ? -0.297 3.082 2.066 1.00 94.88 97 LEU A C 1
ATOM 769 O O . LEU A 1 97 ? 0.742 2.847 1.449 1.00 94.88 97 LEU A O 1
ATOM 773 N N . LEU A 1 98 ? -1.232 3.915 1.614 1.00 93.06 98 LEU A N 1
ATOM 774 C CA . LEU A 1 98 ? -1.073 4.725 0.409 1.00 93.06 98 LEU A CA 1
ATOM 775 C C . LEU A 1 98 ? -0.612 6.127 0.802 1.00 93.06 98 LEU A C 1
ATOM 777 O O . LEU A 1 98 ? -1.319 6.836 1.513 1.00 93.06 98 LEU A O 1
ATOM 781 N N . LEU A 1 99 ? 0.568 6.510 0.330 1.00 91.88 99 LEU A N 1
ATOM 782 C CA . LEU A 1 99 ? 1.119 7.849 0.472 1.00 91.88 99 LEU A CA 1
ATOM 783 C C . LEU A 1 99 ? 0.913 8.631 -0.828 1.00 91.88 99 LEU A C 1
ATOM 785 O O . LEU A 1 99 ? 1.014 8.046 -1.916 1.00 91.88 99 LEU A O 1
ATOM 789 N N . PRO A 1 100 ? 0.638 9.941 -0.741 1.00 88.50 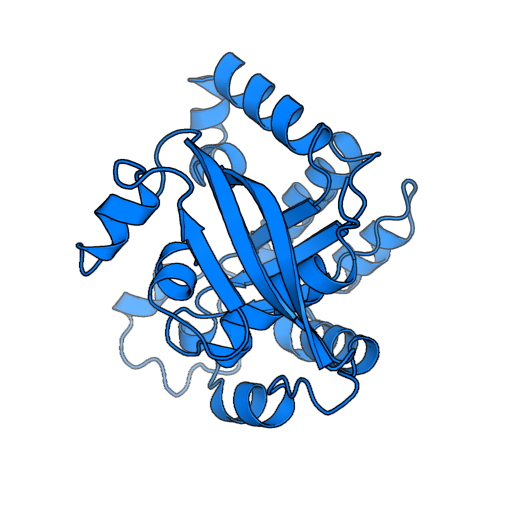100 PRO A N 1
ATOM 790 C CA . PRO A 1 100 ? 0.607 10.791 -1.915 1.00 88.50 100 PRO A CA 1
ATOM 791 C C . PRO A 1 100 ? 2.020 10.964 -2.501 1.00 88.50 100 PRO A C 1
ATOM 793 O O . PRO A 1 100 ? 3.026 10.730 -1.816 1.00 88.50 100 PRO A O 1
ATOM 796 N N . PRO A 1 101 ? 2.105 11.388 -3.770 1.00 86.94 101 PRO A N 1
ATOM 797 C CA . PRO A 1 101 ? 3.355 11.843 -4.357 1.00 86.94 101 PRO A CA 1
ATOM 798 C C . PRO A 1 101 ? 3.841 13.143 -3.692 1.00 86.94 101 PRO A C 1
ATOM 800 O O . PRO A 1 101 ? 3.052 13.909 -3.135 1.00 86.94 101 PRO A O 1
ATOM 803 N N . TYR A 1 102 ? 5.145 13.407 -3.772 1.00 84.56 102 TYR A N 1
ATOM 804 C CA . TYR A 1 102 ? 5.773 14.617 -3.236 1.00 84.56 102 TYR A CA 1
ATOM 805 C C . TYR A 1 102 ? 6.585 15.346 -4.307 1.00 84.56 102 TYR A C 1
ATOM 807 O O . TYR A 1 102 ? 7.006 14.761 -5.308 1.00 84.56 102 TYR A O 1
ATOM 815 N N . ARG A 1 103 ? 6.829 16.642 -4.091 1.00 71.06 103 ARG A N 1
ATOM 816 C CA . ARG A 1 103 ? 7.622 17.468 -5.008 1.00 71.06 103 ARG A CA 1
ATOM 817 C C . ARG A 1 103 ? 9.095 17.089 -4.925 1.00 71.06 103 ARG A C 1
ATOM 819 O O . ARG A 1 103 ? 9.760 17.339 -3.922 1.00 71.06 103 ARG A O 1
ATOM 826 N N . TYR A 1 104 ? 9.621 16.538 -6.011 1.00 67.12 104 TYR A N 1
ATOM 827 C CA . TYR A 1 104 ? 11.045 16.272 -6.175 1.00 67.12 104 TYR A CA 1
ATOM 828 C C . TYR A 1 104 ? 11.709 17.449 -6.904 1.00 67.12 104 TYR A C 1
ATOM 830 O O . TYR A 1 104 ? 11.342 17.768 -8.034 1.00 67.12 104 TYR A O 1
ATOM 838 N N . GLN A 1 105 ? 12.689 18.108 -6.275 1.00 52.53 105 GLN A N 1
ATOM 839 C CA . GLN A 1 105 ? 13.344 19.304 -6.841 1.00 52.53 105 GLN A CA 1
ATOM 840 C C . GLN A 1 105 ? 13.994 19.044 -8.217 1.00 52.53 105 GLN A C 1
ATOM 842 O O . GLN A 1 105 ? 14.111 19.946 -9.047 1.00 52.53 105 GLN A O 1
ATOM 847 N N . THR A 1 106 ? 14.374 17.798 -8.497 1.00 49.56 106 THR A N 1
ATOM 848 C CA . THR A 1 106 ? 15.198 17.422 -9.652 1.00 49.56 106 THR A CA 1
ATOM 849 C C . THR A 1 106 ? 14.419 17.244 -10.960 1.00 49.56 106 THR A C 1
ATOM 851 O O . THR A 1 106 ? 15.040 16.972 -11.982 1.00 49.56 106 THR A O 1
ATOM 854 N N . ARG A 1 107 ? 13.088 17.427 -10.974 1.00 49.31 107 ARG A N 1
ATOM 855 C CA . ARG A 1 107 ? 12.263 17.335 -12.199 1.00 49.31 107 ARG A CA 1
ATOM 856 C C . ARG A 1 107 ? 11.482 18.608 -12.525 1.00 49.31 107 ARG A C 1
ATOM 858 O O . ARG A 1 107 ? 10.405 18.569 -13.107 1.00 49.31 107 ARG A O 1
ATOM 865 N N . SER A 1 108 ? 12.081 19.752 -12.209 1.00 45.03 108 SER A N 1
ATOM 866 C CA . SER A 1 108 ? 11.561 21.086 -12.540 1.00 45.03 108 SER A CA 1
ATOM 867 C C . SER A 1 108 ? 11.549 21.416 -14.048 1.00 45.03 108 SER A C 1
ATOM 869 O O . SER A 1 108 ? 11.335 22.570 -14.392 1.00 45.03 108 SER A O 1
ATOM 871 N N . GLN A 1 109 ? 11.827 20.462 -14.950 1.00 45.56 109 GLN A N 1
ATOM 872 C CA . GLN A 1 109 ? 11.968 20.733 -16.391 1.00 45.56 109 GLN A CA 1
ATOM 873 C C . GLN A 1 109 ? 10.766 20.327 -17.259 1.00 45.56 109 GLN A C 1
ATOM 875 O O . GLN A 1 109 ? 10.664 20.861 -18.353 1.00 45.56 109 GLN A O 1
ATOM 880 N N . ASP A 1 110 ? 9.837 19.489 -16.775 1.00 48.28 110 ASP A N 1
ATOM 881 C CA . ASP A 1 110 ? 8.695 19.012 -17.589 1.00 48.28 110 ASP A CA 1
ATOM 882 C C . ASP A 1 110 ? 7.309 19.365 -17.009 1.00 48.28 110 ASP A C 1
ATOM 884 O O . ASP A 1 110 ? 6.279 19.024 -17.588 1.00 48.28 110 ASP A O 1
ATOM 888 N N . LEU A 1 111 ? 7.247 20.047 -15.861 1.00 52.66 111 LEU A N 1
ATOM 889 C CA . LEU A 1 111 ? 5.986 20.459 -15.229 1.00 52.66 111 LEU A CA 1
ATOM 890 C C . LEU A 1 111 ? 5.579 21.864 -15.706 1.00 52.66 111 LEU A C 1
ATOM 892 O O . LEU A 1 111 ? 5.506 22.800 -14.914 1.00 52.66 111 LEU A O 1
ATOM 896 N N . ASP A 1 112 ? 5.321 22.009 -17.008 1.00 46.09 112 ASP A N 1
ATOM 897 C CA . ASP A 1 112 ? 4.824 23.263 -17.610 1.00 46.09 112 ASP A CA 1
ATOM 898 C C . ASP A 1 112 ? 3.365 23.585 -17.215 1.00 46.09 112 ASP A C 1
ATOM 900 O O . ASP A 1 112 ? 2.890 24.702 -17.418 1.00 46.09 112 ASP A O 1
ATOM 904 N N . ASN A 1 113 ? 2.658 22.644 -16.577 1.00 47.28 113 ASN A N 1
ATOM 905 C CA . ASN A 1 113 ? 1.311 22.853 -16.049 1.00 47.28 113 ASN A CA 1
ATOM 906 C C . ASN A 1 113 ? 1.351 22.988 -14.522 1.00 47.28 113 ASN A C 1
ATOM 908 O O . ASN A 1 113 ? 1.338 22.002 -13.786 1.00 47.28 113 ASN A O 1
ATOM 912 N N . GLN A 1 114 ? 1.378 24.232 -14.038 1.00 47.47 114 GLN A N 1
ATOM 913 C CA . GLN A 1 114 ? 1.383 24.545 -12.603 1.00 47.47 114 GLN A CA 1
ATOM 914 C C . GLN A 1 114 ? 0.157 23.988 -11.847 1.00 47.47 114 GLN A C 1
ATOM 916 O O . GLN A 1 114 ? 0.277 23.708 -10.652 1.00 47.47 114 GLN A O 1
ATOM 921 N N . ASP A 1 115 ? -0.973 23.750 -12.525 1.00 51.75 115 ASP A N 1
ATOM 922 C CA . ASP A 1 115 ? -2.220 23.274 -11.904 1.00 51.75 115 ASP A CA 1
ATOM 923 C C . ASP A 1 115 ? -2.148 21.831 -11.364 1.00 51.75 115 ASP A C 1
ATOM 925 O O . ASP A 1 115 ? -2.729 21.552 -10.316 1.00 51.75 115 ASP A O 1
ATOM 929 N N . ASP A 1 116 ? -1.371 20.928 -11.978 1.00 51.50 116 ASP A N 1
ATOM 930 C CA . ASP A 1 116 ? -1.264 19.526 -11.518 1.00 51.50 116 ASP A CA 1
ATOM 931 C C . ASP A 1 116 ? -0.336 19.364 -10.297 1.00 51.50 116 ASP A C 1
ATOM 933 O O . ASP A 1 116 ? -0.355 18.348 -9.601 1.00 51.50 116 ASP A O 1
ATOM 937 N N . THR A 1 117 ? 0.476 20.381 -9.994 1.00 52.66 117 THR A N 1
ATOM 938 C CA . THR A 1 117 ? 1.468 20.329 -8.905 1.00 52.66 117 THR A CA 1
ATOM 939 C C . THR A 1 117 ? 0.923 20.784 -7.554 1.00 52.66 117 THR A C 1
ATOM 941 O O . THR A 1 117 ? 1.594 20.596 -6.531 1.00 52.66 117 THR A O 1
ATOM 944 N N . ALA A 1 118 ? -0.274 21.383 -7.521 1.00 52.47 118 ALA A N 1
ATOM 945 C CA . ALA A 1 118 ? -0.908 21.887 -6.302 1.00 52.47 118 ALA A CA 1
ATOM 946 C C . ALA A 1 118 ? -1.217 20.772 -5.283 1.00 52.47 118 ALA A C 1
ATOM 948 O O . ALA A 1 118 ? -1.238 21.041 -4.084 1.00 52.47 118 ALA A O 1
ATOM 949 N N . GLU A 1 119 ? -1.384 19.526 -5.742 1.00 62.38 119 GLU A N 1
ATOM 950 C CA . GLU A 1 119 ? -1.642 18.353 -4.891 1.00 62.38 119 GLU A CA 1
ATOM 951 C C . GLU A 1 119 ? -0.375 17.708 -4.300 1.00 62.38 119 GLU A C 1
ATOM 953 O O . GLU A 1 119 ? -0.482 16.822 -3.452 1.00 62.38 119 GLU A O 1
ATOM 958 N N . PHE A 1 120 ? 0.827 18.104 -4.729 1.00 79.00 120 PHE A N 1
ATOM 959 C CA . PHE A 1 120 ? 2.054 17.490 -4.222 1.00 79.00 120 PHE A CA 1
ATOM 960 C C . PHE A 1 120 ? 2.492 18.112 -2.907 1.00 79.00 120 PHE A C 1
ATOM 962 O O . PHE A 1 120 ? 2.712 19.324 -2.820 1.00 79.00 120 PHE A O 1
ATOM 969 N N . LEU A 1 121 ? 2.724 17.249 -1.922 1.00 82.38 121 LEU A N 1
ATOM 970 C CA . LEU A 1 121 ? 3.334 17.651 -0.665 1.00 82.38 121 LEU A CA 1
ATOM 971 C C . LEU A 1 121 ? 4.772 18.108 -0.906 1.00 82.38 121 LEU A C 1
ATOM 973 O O . LEU A 1 121 ? 5.500 17.536 -1.726 1.00 82.38 121 LEU A O 1
ATOM 977 N N . ASP A 1 122 ? 5.199 19.138 -0.184 1.00 85.75 122 ASP A N 1
ATOM 978 C CA . ASP A 1 122 ? 6.618 19.446 -0.104 1.00 85.75 122 ASP A CA 1
ATOM 979 C C . ASP A 1 122 ? 7.371 18.316 0.639 1.00 85.75 122 ASP A C 1
ATOM 981 O O . ASP A 1 122 ? 6.767 17.558 1.408 1.00 85.75 122 ASP A O 1
ATOM 985 N N . PRO A 1 123 ? 8.690 18.179 0.416 1.00 87.69 123 PRO A N 1
ATOM 986 C CA . PRO A 1 123 ? 9.501 17.133 1.034 1.00 87.69 123 PRO A CA 1
ATOM 987 C C . PRO A 1 123 ? 9.409 17.035 2.561 1.00 87.69 123 PRO A C 1
ATOM 989 O O . PRO A 1 123 ? 9.454 15.928 3.097 1.00 87.69 123 PRO A O 1
ATOM 992 N N . ASP A 1 124 ? 9.317 18.159 3.274 1.00 88.94 124 ASP A N 1
ATOM 993 C CA . ASP A 1 124 ? 9.314 18.157 4.737 1.00 88.94 124 ASP A CA 1
ATOM 994 C C . ASP A 1 124 ? 7.951 17.727 5.278 1.00 88.94 124 ASP A C 1
ATOM 996 O O . ASP A 1 124 ? 7.895 16.872 6.167 1.00 88.94 124 ASP A O 1
ATOM 1000 N N . THR A 1 125 ? 6.863 18.217 4.678 1.00 89.19 125 THR A N 1
ATOM 1001 C CA . THR A 1 125 ? 5.506 17.748 4.987 1.00 89.19 125 THR A CA 1
ATOM 1002 C C . THR A 1 125 ? 5.358 16.259 4.686 1.00 89.19 125 THR A C 1
ATOM 1004 O O . THR A 1 125 ? 4.864 15.512 5.528 1.00 89.19 125 THR A O 1
ATOM 1007 N N . TRP A 1 126 ? 5.859 15.781 3.542 1.00 91.00 126 TRP A N 1
ATOM 1008 C CA . TRP A 1 126 ? 5.796 14.357 3.198 1.00 91.00 126 TRP A CA 1
ATOM 1009 C C . TRP A 1 126 ? 6.576 13.473 4.187 1.00 91.00 126 TRP A C 1
ATOM 1011 O O . TRP A 1 126 ? 6.076 12.431 4.617 1.00 91.00 126 TRP A O 1
ATOM 1021 N N . LYS A 1 127 ? 7.776 13.904 4.611 1.00 92.38 127 LYS A N 1
ATOM 1022 C CA . LYS A 1 127 ? 8.554 13.228 5.668 1.00 92.38 127 LYS A CA 1
ATOM 1023 C C . LYS A 1 127 ? 7.815 13.209 7.009 1.00 92.38 127 LYS A C 1
ATOM 1025 O O . LYS A 1 127 ? 7.847 12.199 7.714 1.00 92.38 127 LYS A O 1
ATOM 1030 N N . ALA A 1 128 ? 7.158 14.307 7.375 1.00 91.56 128 ALA A N 1
ATOM 1031 C CA . ALA A 1 128 ? 6.365 14.371 8.597 1.00 91.56 128 ALA A CA 1
ATOM 1032 C C . ALA A 1 128 ? 5.178 13.396 8.539 1.00 91.56 128 ALA A C 1
ATOM 1034 O O . ALA A 1 128 ? 4.959 12.652 9.495 1.00 91.56 128 ALA A O 1
ATOM 1035 N N . GLU A 1 129 ? 4.480 13.325 7.400 1.00 90.62 129 GLU A N 1
ATOM 1036 C CA . GLU A 1 129 ? 3.377 12.383 7.208 1.00 90.62 129 GLU A CA 1
ATOM 1037 C C . GLU A 1 129 ? 3.836 10.928 7.325 1.00 90.62 129 GLU A C 1
ATOM 1039 O O . GLU A 1 129 ? 3.259 10.173 8.106 1.00 90.62 129 GLU A O 1
ATOM 1044 N N . ILE A 1 130 ? 4.884 10.511 6.603 1.00 93.25 130 ILE A N 1
ATOM 1045 C CA . ILE A 1 130 ? 5.364 9.123 6.703 1.00 93.25 130 ILE A CA 1
ATOM 1046 C C . ILE A 1 130 ? 5.824 8.794 8.129 1.00 93.25 130 ILE A C 1
ATOM 1048 O O . ILE A 1 130 ? 5.528 7.705 8.616 1.00 93.25 130 ILE A O 1
ATOM 1052 N N . SER A 1 131 ? 6.465 9.736 8.828 1.00 93.81 131 SER A N 1
ATOM 1053 C CA . SER A 1 131 ? 6.852 9.567 10.232 1.00 93.81 131 SER A CA 1
ATOM 1054 C C . SER A 1 131 ? 5.637 9.352 11.143 1.00 93.81 131 SER A C 1
ATOM 1056 O O . SER A 1 131 ? 5.600 8.374 11.894 1.00 93.81 131 SER A O 1
ATOM 1058 N N . GLU A 1 132 ? 4.598 10.191 11.028 1.00 92.88 132 GLU A N 1
ATOM 1059 C CA . GLU A 1 132 ? 3.360 10.055 11.810 1.00 92.88 132 GLU A CA 1
ATOM 1060 C C . GLU A 1 132 ? 2.665 8.716 11.517 1.00 92.88 132 GLU A C 1
ATOM 1062 O O . GLU A 1 132 ? 2.255 8.008 12.440 1.00 92.88 132 GLU A O 1
ATOM 1067 N N . ARG A 1 133 ? 2.562 8.323 10.240 1.00 93.06 133 ARG A N 1
ATOM 1068 C CA . ARG A 1 133 ? 1.926 7.053 9.849 1.00 93.06 133 ARG A CA 1
ATOM 1069 C C . ARG A 1 133 ? 2.703 5.850 10.363 1.00 93.06 133 ARG A C 1
ATOM 1071 O O . ARG A 1 133 ? 2.094 4.910 10.866 1.00 93.06 133 ARG A O 1
ATOM 1078 N N . LEU A 1 134 ? 4.029 5.873 10.276 1.00 92.81 134 LEU A N 1
ATOM 1079 C CA . LEU A 1 134 ? 4.875 4.815 10.819 1.00 92.81 134 LEU A CA 1
ATOM 1080 C C . LEU A 1 134 ? 4.738 4.725 12.346 1.00 92.81 134 LEU A C 1
ATOM 1082 O O . LEU A 1 134 ? 4.569 3.627 12.873 1.00 92.81 134 LEU A O 1
ATOM 1086 N N . ALA A 1 135 ? 4.736 5.850 13.066 1.00 92.12 135 ALA A N 1
ATOM 1087 C CA . ALA A 1 135 ? 4.498 5.859 14.511 1.00 92.12 135 ALA A CA 1
ATOM 1088 C C . ALA A 1 135 ? 3.132 5.245 14.874 1.00 92.12 135 ALA A C 1
ATOM 1090 O O . ALA A 1 135 ? 3.066 4.355 15.724 1.00 92.12 135 ALA A O 1
ATOM 1091 N N . LEU A 1 136 ? 2.072 5.633 14.156 1.00 92.25 136 LEU A N 1
ATOM 1092 C CA . LEU A 1 136 ? 0.719 5.095 14.321 1.00 92.25 136 LEU A CA 1
ATOM 1093 C C . LEU A 1 136 ? 0.682 3.577 14.090 1.00 92.25 136 LEU A C 1
ATOM 1095 O O . LEU A 1 136 ? 0.101 2.840 14.889 1.00 92.25 136 LEU A O 1
ATOM 1099 N N . LEU A 1 137 ? 1.331 3.086 13.028 1.00 92.00 137 LEU A N 1
ATOM 1100 C CA . LEU A 1 137 ? 1.429 1.649 12.763 1.00 92.00 137 LEU A CA 1
ATOM 1101 C C . LEU A 1 137 ? 2.166 0.925 13.895 1.00 92.00 137 LEU A C 1
ATOM 1103 O O . LEU A 1 137 ? 1.707 -0.121 14.344 1.00 92.00 137 LEU A O 1
ATOM 1107 N N . ARG A 1 138 ? 3.260 1.480 14.423 1.00 89.75 138 ARG A N 1
ATOM 1108 C CA . ARG A 1 138 ? 3.962 0.863 15.560 1.00 89.75 138 ARG A CA 1
ATOM 1109 C C . ARG A 1 138 ? 3.060 0.721 16.782 1.00 89.75 138 ARG A C 1
ATOM 1111 O O . ARG A 1 138 ? 3.056 -0.328 17.422 1.00 89.75 138 ARG A O 1
ATOM 1118 N N . GLU A 1 139 ? 2.323 1.779 17.101 1.00 91.38 139 GLU A N 1
ATOM 1119 C CA . GLU A 1 139 ? 1.486 1.851 18.296 1.00 91.38 139 GLU A CA 1
ATOM 1120 C C . GLU A 1 139 ? 0.260 0.936 18.194 1.00 91.38 139 GLU A C 1
ATOM 1122 O O . GLU A 1 139 ? -0.057 0.195 19.127 1.00 91.38 139 GLU A O 1
ATOM 1127 N N . HIS A 1 140 ? -0.416 0.949 17.044 1.00 91.38 140 HIS A N 1
ATOM 1128 C CA . HIS A 1 140 ? -1.723 0.312 16.896 1.00 91.38 140 HIS A CA 1
ATOM 1129 C C . HIS A 1 140 ? -1.698 -1.015 16.133 1.00 91.38 140 HIS A C 1
ATOM 1131 O O . HIS A 1 140 ? -2.693 -1.738 16.166 1.00 91.38 140 HIS A O 1
ATOM 1137 N N . CYS A 1 141 ? -0.585 -1.382 15.489 1.00 89.88 141 CYS A N 1
ATOM 1138 C CA . CYS A 1 141 ? -0.477 -2.585 14.655 1.00 89.88 141 CYS A CA 1
ATOM 1139 C C . CYS A 1 141 ? 0.538 -3.635 15.148 1.00 89.88 141 CYS A C 1
ATOM 1141 O O . CYS A 1 141 ? 1.188 -4.267 14.313 1.00 89.88 141 CYS A O 1
ATOM 1143 N N . PRO A 1 142 ? 0.675 -3.929 16.458 1.00 83.75 142 PRO A N 1
ATOM 1144 C CA . PRO A 1 142 ? 1.727 -4.830 16.942 1.00 83.75 142 PRO A CA 1
ATOM 1145 C C . PRO A 1 142 ? 1.579 -6.286 16.465 1.00 83.75 142 PRO A C 1
ATOM 1147 O O . PRO A 1 142 ? 2.493 -7.086 16.643 1.00 83.75 142 PRO A O 1
ATOM 1150 N N . ARG A 1 143 ? 0.420 -6.654 15.901 1.00 85.19 143 ARG A N 1
ATOM 1151 C CA . ARG A 1 143 ? 0.109 -8.005 15.404 1.00 85.19 143 ARG A CA 1
ATOM 1152 C C . ARG A 1 143 ? -0.048 -8.081 13.884 1.00 85.19 143 ARG A C 1
ATOM 1154 O O . ARG A 1 143 ? -0.263 -9.178 13.369 1.00 85.19 143 ARG A O 1
ATOM 1161 N N . VAL A 1 144 ? 0.030 -6.952 13.178 1.00 89.06 144 VAL A N 1
ATOM 1162 C CA . VAL A 1 144 ? -0.083 -6.933 11.715 1.00 89.06 144 VAL A CA 1
ATOM 1163 C C . VAL A 1 144 ? 1.152 -7.616 11.133 1.00 89.06 144 VAL A C 1
ATOM 1165 O O . VAL A 1 144 ? 2.281 -7.237 11.433 1.00 89.06 144 VAL A O 1
ATOM 1168 N N . GLN A 1 145 ? 0.939 -8.638 10.304 1.00 87.69 145 GLN A N 1
ATOM 1169 C CA . GLN A 1 145 ? 2.021 -9.461 9.752 1.00 87.69 145 GLN A CA 1
ATOM 1170 C C . GLN A 1 145 ? 2.645 -8.831 8.506 1.00 87.69 145 GLN A C 1
ATOM 1172 O O . GLN A 1 145 ? 3.831 -9.022 8.232 1.00 87.69 145 GLN A O 1
ATOM 1177 N N . HIS A 1 146 ? 1.846 -8.089 7.738 1.00 92.31 146 HIS A N 1
ATOM 1178 C CA . HIS A 1 146 ? 2.269 -7.518 6.466 1.00 92.31 146 HIS A CA 1
ATOM 1179 C C . HIS A 1 146 ? 1.927 -6.036 6.400 1.00 92.31 146 HIS A C 1
ATOM 1181 O O . HIS A 1 146 ? 0.763 -5.664 6.294 1.00 92.31 146 HIS A O 1
ATOM 1187 N N . ILE A 1 147 ? 2.951 -5.191 6.427 1.00 93.69 147 ILE A N 1
ATOM 1188 C CA . ILE A 1 147 ? 2.808 -3.756 6.192 1.00 93.69 147 ILE A CA 1
ATOM 1189 C C . ILE A 1 147 ? 3.403 -3.458 4.824 1.00 93.69 147 ILE A C 1
ATOM 1191 O O . ILE A 1 147 ? 4.564 -3.764 4.557 1.00 93.69 147 ILE A O 1
ATOM 1195 N N . LEU A 1 148 ? 2.589 -2.896 3.945 1.00 96.00 148 LEU A N 1
ATOM 1196 C CA . LEU A 1 148 ? 2.989 -2.442 2.626 1.00 96.00 148 LEU A CA 1
ATOM 1197 C C . LEU A 1 148 ? 2.805 -0.929 2.587 1.00 96.00 148 LEU A C 1
ATOM 1199 O O . LEU A 1 148 ? 1.770 -0.421 3.011 1.00 96.00 148 LEU A O 1
ATOM 1203 N N . ILE A 1 149 ? 3.796 -0.214 2.077 1.00 96.19 149 ILE A N 1
ATOM 1204 C CA . ILE A 1 149 ? 3.779 1.238 1.931 1.00 96.19 149 ILE A CA 1
ATOM 1205 C C . ILE A 1 149 ? 3.957 1.540 0.451 1.00 96.19 149 ILE A C 1
ATOM 1207 O O . ILE A 1 149 ? 4.925 1.100 -0.168 1.00 96.19 149 ILE A O 1
ATOM 1211 N N . SER A 1 150 ? 3.015 2.272 -0.132 1.00 95.69 150 SER A N 1
ATOM 1212 C CA . SER A 1 150 ? 3.049 2.614 -1.546 1.00 95.69 150 SER A CA 1
ATOM 1213 C C . SER A 1 150 ? 2.906 4.106 -1.765 1.00 95.69 150 SER A C 1
ATOM 1215 O O . SER A 1 150 ? 1.950 4.699 -1.279 1.00 95.69 150 SER A O 1
ATOM 1217 N N . ILE A 1 151 ? 3.802 4.694 -2.559 1.00 93.81 151 ILE A N 1
ATOM 1218 C CA . ILE A 1 151 ? 3.527 6.001 -3.161 1.00 93.81 151 ILE A CA 1
ATOM 1219 C C . ILE A 1 151 ? 2.571 5.762 -4.329 1.00 93.81 151 ILE A C 1
ATOM 1221 O O . ILE A 1 151 ? 2.915 5.081 -5.302 1.00 93.81 151 ILE A O 1
ATOM 1225 N N . HIS A 1 152 ? 1.348 6.268 -4.198 1.00 91.38 152 HIS A N 1
ATOM 1226 C CA . HIS A 1 152 ? 0.309 6.145 -5.212 1.00 91.38 152 HIS A CA 1
ATOM 1227 C C . HIS A 1 152 ? 0.308 7.356 -6.152 1.00 91.38 152 HIS A C 1
ATOM 1229 O O . HIS A 1 152 ? 0.766 8.428 -5.774 1.00 91.38 152 HIS A O 1
ATOM 1235 N N . LYS A 1 153 ? -0.232 7.193 -7.368 1.00 88.62 153 LYS A N 1
ATOM 1236 C CA . LYS A 1 153 ? -0.181 8.194 -8.451 1.00 88.62 153 LYS A CA 1
ATOM 1237 C C . LYS A 1 153 ? 1.261 8.572 -8.839 1.00 88.62 153 LYS A C 1
ATOM 1239 O O . LYS A 1 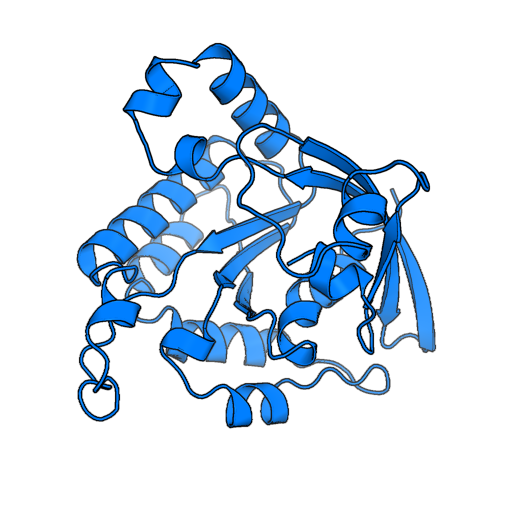153 ? 1.569 9.735 -9.090 1.00 88.62 153 LYS A O 1
ATOM 1244 N N . ALA A 1 154 ? 2.171 7.594 -8.843 1.00 87.69 154 ALA A N 1
ATOM 1245 C CA . ALA A 1 154 ? 3.593 7.857 -9.079 1.00 87.69 154 ALA A CA 1
ATOM 1246 C C . ALA A 1 154 ? 3.920 8.365 -10.498 1.00 87.69 154 ALA A C 1
ATOM 1248 O O . ALA A 1 154 ? 4.946 9.007 -10.710 1.00 87.69 154 ALA A O 1
ATOM 1249 N N . ASP A 1 155 ? 3.009 8.150 -11.446 1.00 84.31 155 ASP A N 1
ATOM 1250 C CA . ASP A 1 155 ? 3.052 8.712 -12.797 1.00 84.31 155 ASP A CA 1
ATOM 1251 C C . ASP A 1 155 ? 3.031 10.246 -12.816 1.00 84.31 155 ASP A C 1
ATOM 1253 O O . ASP A 1 155 ? 3.537 10.848 -13.759 1.00 84.31 155 ASP A O 1
ATOM 1257 N N . LEU A 1 156 ? 2.510 10.881 -11.761 1.00 81.69 156 LEU A N 1
ATOM 1258 C CA . LEU A 1 156 ? 2.437 12.336 -11.675 1.00 81.69 156 LEU A CA 1
ATOM 1259 C C . LEU A 1 156 ? 3.801 13.007 -11.444 1.00 81.69 156 LEU A C 1
ATOM 1261 O O . LEU A 1 156 ? 3.945 14.198 -11.701 1.00 81.69 156 LEU A O 1
ATOM 1265 N N . PHE A 1 157 ? 4.811 12.272 -10.966 1.00 76.81 157 PHE A N 1
ATOM 1266 C CA . PHE A 1 157 ? 6.140 12.840 -10.699 1.00 76.81 157 PHE A CA 1
ATOM 1267 C C . PHE A 1 157 ? 7.299 12.047 -11.318 1.00 76.81 157 PHE A C 1
ATOM 1269 O O . PHE A 1 157 ? 8.404 12.582 -11.448 1.00 76.81 157 PHE A O 1
ATOM 1276 N N . TYR A 1 158 ? 7.077 10.803 -11.757 1.00 78.31 158 TYR A N 1
ATOM 1277 C CA . TYR A 1 158 ? 8.115 9.951 -12.338 1.00 78.31 158 TYR A CA 1
ATOM 1278 C C . TYR A 1 158 ? 7.643 9.243 -13.618 1.00 78.31 158 TYR A C 1
ATOM 1280 O O . TYR A 1 158 ? 6.484 8.851 -13.722 1.00 78.31 158 TYR A O 1
ATOM 1288 N N . ASN A 1 159 ? 8.535 9.069 -14.609 1.00 82.62 159 ASN A N 1
ATOM 1289 C CA . ASN A 1 159 ? 8.215 8.219 -15.760 1.00 82.62 159 ASN A CA 1
ATOM 1290 C C . ASN A 1 159 ? 8.411 6.755 -15.355 1.00 82.62 159 ASN A C 1
ATOM 1292 O O . ASN A 1 159 ? 9.531 6.311 -15.131 1.00 82.62 159 ASN A O 1
ATOM 1296 N N . LEU A 1 160 ? 7.309 6.019 -15.280 1.00 86.75 160 LEU A N 1
ATOM 1297 C CA . LEU A 1 160 ? 7.282 4.641 -14.808 1.00 86.75 160 LEU A CA 1
ATOM 1298 C C . LEU A 1 160 ? 7.527 3.592 -15.903 1.00 86.75 160 LEU A C 1
ATOM 1300 O O . LEU A 1 160 ? 7.437 2.408 -15.594 1.00 86.75 160 LEU A O 1
ATOM 1304 N N . ASP A 1 161 ? 7.831 3.975 -17.149 1.00 88.12 161 ASP A N 1
ATOM 1305 C CA . ASP A 1 161 ? 8.106 3.013 -18.231 1.00 88.12 161 ASP A CA 1
ATOM 1306 C C . ASP A 1 161 ? 9.250 2.051 -17.865 1.00 88.12 161 ASP A C 1
ATOM 1308 O O . ASP A 1 161 ? 9.119 0.832 -17.994 1.00 88.12 161 ASP A O 1
ATOM 1312 N N . ASP A 1 162 ? 10.357 2.587 -17.347 1.00 87.12 162 ASP A N 1
ATOM 1313 C CA . ASP A 1 162 ? 11.507 1.776 -16.938 1.00 87.12 162 ASP A CA 1
ATOM 1314 C C . ASP A 1 162 ? 11.181 0.893 -15.727 1.00 87.12 162 ASP A C 1
ATOM 1316 O O . ASP A 1 162 ? 11.624 -0.256 -15.659 1.00 87.12 162 ASP A O 1
ATOM 1320 N N . GLU A 1 163 ? 10.370 1.391 -14.789 1.00 91.00 163 GLU A N 1
ATOM 1321 C CA . GLU A 1 163 ? 9.937 0.614 -13.623 1.00 91.00 163 GLU A CA 1
ATOM 1322 C C . GLU A 1 163 ? 9.011 -0.535 -14.014 1.00 91.00 163 GLU A C 1
ATOM 1324 O O . GLU A 1 163 ? 9.178 -1.652 -13.528 1.00 91.00 163 GLU A O 1
ATOM 1329 N N . GLU A 1 164 ? 8.054 -0.285 -14.909 1.00 88.88 164 GLU A N 1
ATOM 1330 C CA . GLU A 1 164 ? 7.143 -1.311 -15.409 1.00 88.88 164 GLU A CA 1
ATOM 1331 C C . GLU A 1 164 ? 7.913 -2.416 -16.134 1.00 88.88 164 GLU A C 1
ATOM 1333 O O . GLU A 1 164 ? 7.709 -3.594 -15.842 1.00 88.88 164 GLU A O 1
ATOM 1338 N N . ASN A 1 165 ? 8.851 -2.049 -17.011 1.00 89.88 165 ASN A N 1
AT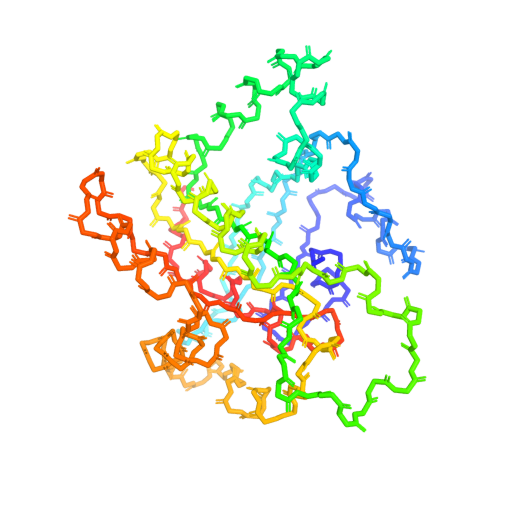OM 1339 C CA . ASN A 1 165 ? 9.672 -3.019 -17.734 1.00 89.88 165 ASN A CA 1
ATOM 1340 C C . ASN A 1 165 ? 10.598 -3.814 -16.802 1.00 89.88 165 ASN A C 1
ATOM 1342 O O . ASN A 1 165 ? 10.828 -5.007 -17.011 1.00 89.88 165 ASN A O 1
ATOM 1346 N N . ARG A 1 166 ? 11.143 -3.173 -15.763 1.00 91.50 166 ARG A N 1
ATOM 1347 C CA . ARG A 1 166 ? 12.075 -3.812 -14.826 1.00 91.50 166 ARG A CA 1
ATOM 1348 C C . ARG A 1 166 ? 11.380 -4.741 -13.833 1.00 91.50 166 ARG A C 1
ATOM 1350 O O . ARG A 1 166 ? 11.950 -5.775 -13.472 1.00 91.50 166 ARG A O 1
ATOM 1357 N N . TRP A 1 167 ? 10.191 -4.360 -13.375 1.00 92.69 167 TRP A N 1
ATOM 1358 C CA . TRP A 1 167 ? 9.456 -5.037 -12.304 1.00 92.69 167 TRP A CA 1
ATOM 1359 C C . TRP A 1 167 ? 8.169 -5.695 -12.780 1.00 92.69 167 TRP A C 1
ATOM 1361 O O . TRP A 1 167 ? 7.274 -5.961 -11.977 1.00 92.69 167 TRP A O 1
ATOM 1371 N N . GLN A 1 168 ? 8.086 -6.011 -14.071 1.00 89.50 168 GLN A N 1
ATOM 1372 C CA . GLN A 1 168 ? 7.012 -6.834 -14.591 1.00 89.50 168 GLN A CA 1
ATOM 1373 C C . GLN A 1 168 ? 6.990 -8.181 -13.868 1.00 89.50 168 GLN A C 1
ATOM 1375 O O . GLN A 1 168 ? 7.985 -8.910 -13.815 1.00 89.50 168 GLN A O 1
ATOM 1380 N N . TYR A 1 169 ? 5.836 -8.504 -13.294 1.00 90.75 169 TYR A N 1
ATOM 1381 C CA . TYR A 1 169 ? 5.632 -9.800 -12.682 1.00 90.75 169 TYR A CA 1
ATOM 1382 C C . TYR A 1 169 ? 5.393 -10.865 -13.755 1.00 90.75 169 TYR A C 1
ATOM 1384 O O . TYR A 1 169 ? 4.505 -10.724 -14.595 1.00 90.75 169 TYR A O 1
ATOM 1392 N N . ASP A 1 170 ? 6.177 -11.936 -13.678 1.00 88.75 170 ASP A N 1
ATOM 1393 C CA . ASP A 1 170 ? 6.056 -13.130 -14.506 1.00 88.75 170 ASP A CA 1
ATOM 1394 C C . ASP A 1 170 ? 5.777 -14.322 -13.575 1.00 88.75 170 ASP A C 1
ATOM 1396 O O . ASP A 1 170 ? 6.641 -14.649 -12.754 1.00 88.75 170 ASP A O 1
ATOM 1400 N N . PRO A 1 171 ? 4.594 -14.960 -13.652 1.00 85.56 171 PRO A N 1
ATOM 1401 C CA . PRO A 1 171 ? 4.285 -16.118 -12.825 1.00 85.56 171 PRO A CA 1
ATOM 1402 C C . PRO A 1 171 ? 5.183 -17.318 -13.148 1.00 85.56 171 PRO A C 1
ATOM 1404 O O . PRO A 1 171 ? 5.378 -18.156 -12.283 1.00 85.56 171 PRO A O 1
ATOM 1407 N N . ASP A 1 172 ? 5.804 -17.412 -14.322 1.00 84.75 172 ASP A N 1
ATOM 1408 C CA . ASP A 1 172 ? 6.690 -18.538 -14.643 1.00 84.75 172 ASP A CA 1
ATOM 1409 C C . ASP A 1 172 ? 8.101 -18.372 -14.045 1.00 84.75 172 ASP A C 1
ATOM 1411 O O . ASP A 1 172 ? 8.955 -19.258 -14.162 1.00 84.75 172 ASP A O 1
ATOM 1415 N N . ARG A 1 173 ? 8.372 -17.239 -13.379 1.00 83.31 173 ARG A N 1
ATOM 1416 C CA . ARG A 1 173 ? 9.676 -16.908 -12.791 1.00 83.31 173 ARG A CA 1
ATOM 1417 C C . ARG A 1 173 ? 9.545 -16.484 -11.333 1.00 83.31 173 ARG A C 1
ATOM 1419 O O . ARG A 1 173 ? 8.530 -15.968 -10.873 1.00 83.31 173 ARG A O 1
ATOM 1426 N N . SER A 1 174 ? 10.616 -16.672 -10.566 1.00 81.69 174 SER A N 1
ATOM 1427 C CA . SER A 1 174 ? 10.677 -16.118 -9.215 1.00 81.69 174 SER A CA 1
ATOM 1428 C C . SER A 1 174 ? 10.839 -14.597 -9.276 1.00 81.69 174 SER A C 1
ATOM 1430 O O . SER A 1 174 ? 11.777 -14.069 -9.876 1.00 81.69 174 SER A O 1
ATOM 1432 N N . PHE A 1 175 ? 9.928 -13.873 -8.626 1.00 87.88 175 PHE A N 1
ATOM 1433 C CA . PHE A 1 175 ? 10.043 -12.424 -8.509 1.00 87.88 175 PHE A CA 1
ATOM 1434 C C . PHE A 1 175 ? 11.112 -12.044 -7.477 1.00 87.88 175 PHE A C 1
ATOM 1436 O O . PHE A 1 175 ? 11.161 -12.583 -6.366 1.00 87.88 175 PHE A O 1
ATOM 1443 N N . ARG A 1 176 ? 11.969 -11.081 -7.824 1.00 91.19 176 ARG A N 1
ATOM 1444 C CA . ARG A 1 176 ? 13.105 -10.649 -6.995 1.00 91.19 176 ARG A CA 1
ATOM 1445 C C . ARG A 1 176 ? 12.671 -9.609 -5.960 1.00 91.19 176 ARG A C 1
ATOM 1447 O O . ARG A 1 176 ? 13.098 -8.458 -6.008 1.00 91.19 176 ARG A O 1
ATOM 1454 N N . TRP A 1 177 ? 11.838 -10.023 -5.002 1.00 91.69 177 TRP A N 1
ATOM 1455 C CA . TRP A 1 177 ? 11.239 -9.130 -3.995 1.00 91.69 177 TRP A CA 1
ATOM 1456 C C . TRP A 1 177 ? 12.260 -8.291 -3.222 1.00 91.69 177 TRP A C 1
ATOM 1458 O O . TRP A 1 177 ? 12.025 -7.110 -2.997 1.00 91.69 177 TRP A O 1
ATOM 1468 N N . ALA A 1 178 ? 13.398 -8.874 -2.835 1.00 91.88 178 ALA A N 1
ATOM 1469 C CA . ALA A 1 178 ? 14.437 -8.154 -2.098 1.00 91.88 178 ALA A CA 1
ATOM 1470 C C . ALA A 1 178 ? 15.131 -7.075 -2.948 1.00 91.88 178 ALA A C 1
ATOM 1472 O O . ALA A 1 178 ? 15.472 -6.009 -2.441 1.00 91.88 178 ALA A O 1
ATOM 1473 N N . GLU A 1 179 ? 15.336 -7.336 -4.242 1.00 94.56 179 GLU A N 1
ATOM 1474 C CA . GLU A 1 179 ? 15.927 -6.354 -5.155 1.00 94.56 179 GLU A CA 1
ATOM 1475 C C . GLU A 1 179 ? 14.951 -5.227 -5.474 1.00 94.56 179 GLU A C 1
ATOM 1477 O O . GLU A 1 179 ? 15.362 -4.070 -5.472 1.00 94.56 179 GLU A O 1
ATOM 1482 N N . HIS A 1 180 ? 13.679 -5.569 -5.696 1.00 95.31 180 HIS A N 1
ATOM 1483 C CA . HIS A 1 180 ? 12.602 -4.603 -5.885 1.00 95.31 180 HIS A CA 1
ATOM 1484 C C . HIS A 1 180 ? 12.481 -3.675 -4.675 1.00 95.31 180 HIS A C 1
ATOM 1486 O O . HIS A 1 180 ? 12.579 -2.463 -4.819 1.00 95.31 180 HIS A O 1
ATOM 1492 N N . ASP A 1 181 ? 12.324 -4.239 -3.473 1.00 94.25 181 ASP A N 1
ATOM 1493 C CA . ASP A 1 181 ? 12.144 -3.468 -2.238 1.00 94.25 181 ASP A CA 1
ATOM 1494 C C . ASP A 1 181 ? 13.304 -2.492 -1.999 1.00 94.25 181 ASP A C 1
ATOM 1496 O O . ASP A 1 181 ? 13.081 -1.311 -1.744 1.00 94.25 181 ASP A O 1
ATOM 1500 N N . ARG A 1 182 ? 14.549 -2.954 -2.178 1.00 93.81 182 ARG A N 1
ATOM 1501 C CA . ARG A 1 182 ? 15.739 -2.098 -2.089 1.00 93.81 182 ARG A CA 1
ATOM 1502 C C . ARG A 1 182 ? 15.717 -0.971 -3.122 1.00 93.81 182 ARG A C 1
ATOM 1504 O O . ARG A 1 182 ? 15.899 0.180 -2.746 1.00 93.81 182 ARG A O 1
ATOM 1511 N N . HIS A 1 183 ? 15.462 -1.287 -4.393 1.00 94.75 183 HIS A N 1
ATOM 1512 C CA . HIS A 1 183 ? 15.427 -0.288 -5.466 1.00 94.75 183 HIS A CA 1
ATOM 1513 C C . HIS A 1 183 ? 14.351 0.772 -5.224 1.00 94.75 183 HIS A C 1
ATOM 1515 O O . HIS A 1 183 ? 14.632 1.964 -5.329 1.00 94.75 183 HIS A O 1
ATOM 1521 N N . ILE A 1 184 ? 13.136 0.354 -4.853 1.00 94.38 184 ILE A N 1
ATOM 1522 C CA . ILE A 1 184 ? 12.041 1.289 -4.586 1.00 94.38 184 ILE A CA 1
ATOM 1523 C C . ILE A 1 184 ? 12.373 2.192 -3.398 1.00 94.38 184 ILE A C 1
ATOM 1525 O O . ILE A 1 184 ? 12.133 3.399 -3.462 1.00 94.38 184 ILE A O 1
ATOM 1529 N N . ARG A 1 185 ? 12.965 1.639 -2.334 1.00 92.88 185 ARG A N 1
ATOM 1530 C CA . ARG A 1 185 ? 13.391 2.428 -1.174 1.00 92.88 185 ARG A CA 1
ATOM 1531 C C . ARG A 1 185 ? 14.450 3.465 -1.535 1.00 92.88 185 ARG A C 1
ATOM 1533 O O . ARG A 1 185 ? 14.265 4.642 -1.245 1.00 92.88 185 ARG A O 1
ATOM 1540 N N . GLU A 1 186 ? 15.514 3.030 -2.203 1.00 91.31 186 GLU A N 1
ATOM 1541 C CA . GLU A 1 186 ? 16.644 3.881 -2.594 1.00 91.31 186 GLU A CA 1
ATOM 1542 C C . GLU A 1 186 ? 16.253 4.950 -3.624 1.00 91.31 186 GLU A C 1
ATOM 1544 O O . GLU A 1 186 ? 16.849 6.022 -3.640 1.00 91.31 186 GLU A O 1
ATOM 1549 N N . THR A 1 187 ? 15.246 4.683 -4.461 1.00 90.12 187 THR A N 1
ATOM 1550 C CA . THR A 1 187 ? 14.834 5.599 -5.536 1.00 90.12 187 THR A CA 1
ATOM 1551 C C . THR A 1 187 ? 13.731 6.558 -5.091 1.00 90.12 187 THR A C 1
ATOM 1553 O O . THR A 1 187 ? 13.826 7.759 -5.331 1.00 90.12 187 THR A O 1
ATOM 1556 N N . TYR A 1 188 ? 12.685 6.054 -4.427 1.00 90.88 188 TYR A N 1
ATOM 1557 C CA . TYR A 1 188 ? 11.458 6.821 -4.171 1.00 90.88 188 TYR A CA 1
ATOM 1558 C C . TYR A 1 188 ? 11.263 7.213 -2.709 1.00 90.88 188 TYR A C 1
ATOM 1560 O O . TYR A 1 188 ? 10.610 8.219 -2.435 1.00 90.88 188 TYR A O 1
ATOM 1568 N N . PHE A 1 189 ? 11.833 6.458 -1.768 1.00 92.25 189 PHE A N 1
ATOM 1569 C CA . PHE A 1 189 ? 11.713 6.722 -0.329 1.00 92.25 189 PHE A CA 1
ATOM 1570 C C . PHE A 1 189 ? 12.998 7.285 0.286 1.00 92.25 189 PHE A C 1
ATOM 1572 O O . PHE A 1 189 ? 13.070 7.440 1.503 1.00 92.25 189 PHE A O 1
ATOM 1579 N N . PHE A 1 190 ? 13.993 7.638 -0.533 1.00 90.69 190 PHE A N 1
ATOM 1580 C CA . PHE A 1 190 ? 15.313 8.065 -0.064 1.00 90.69 190 PHE A CA 1
ATOM 1581 C C . PHE A 1 190 ? 15.254 9.245 0.926 1.00 90.69 190 PHE A C 1
ATOM 1583 O O . PHE A 1 190 ? 16.053 9.298 1.858 1.00 90.69 190 PHE A O 1
ATOM 1590 N N . LEU A 1 191 ? 14.284 10.160 0.767 1.00 89.38 191 LEU A N 1
ATOM 1591 C CA . LEU A 1 191 ? 14.077 11.302 1.668 1.00 89.38 191 LEU A CA 1
ATOM 1592 C C . LEU A 1 191 ? 13.705 10.906 3.098 1.00 89.38 191 LEU A C 1
ATOM 1594 O O . LEU A 1 191 ? 13.930 11.694 4.009 1.00 89.38 191 LEU A O 1
ATOM 1598 N N . ALA A 1 192 ? 13.107 9.732 3.282 1.00 92.06 192 ALA A N 1
ATOM 1599 C CA . ALA A 1 192 ? 12.657 9.225 4.573 1.00 92.06 192 ALA A CA 1
ATOM 1600 C C . ALA A 1 192 ? 13.441 7.978 5.004 1.00 92.06 192 ALA A C 1
ATOM 1602 O O . ALA A 1 192 ? 12.990 7.242 5.878 1.00 92.06 192 ALA A O 1
ATOM 1603 N N . GLU A 1 193 ? 14.594 7.694 4.392 1.00 91.19 193 GLU A N 1
ATOM 1604 C CA . GLU A 1 193 ? 15.365 6.482 4.686 1.00 91.19 193 GLU A CA 1
ATOM 1605 C C . GLU A 1 193 ? 15.863 6.454 6.140 1.00 91.19 193 GLU A C 1
ATOM 1607 O O . GLU A 1 193 ? 15.909 5.395 6.764 1.00 91.19 193 GLU A O 1
ATOM 1612 N N . ASP A 1 194 ? 16.185 7.612 6.717 1.00 92.12 194 ASP A N 1
ATOM 1613 C CA . ASP A 1 194 ? 16.511 7.755 8.134 1.00 92.12 194 ASP A CA 1
ATOM 1614 C C . ASP A 1 194 ? 15.309 7.445 9.038 1.00 92.12 194 ASP A C 1
ATOM 1616 O O . ASP A 1 194 ? 15.457 6.658 9.974 1.00 92.12 194 ASP A O 1
ATOM 1620 N N . ILE A 1 195 ? 14.128 7.980 8.710 1.00 92.94 195 ILE A N 1
ATOM 1621 C CA . ILE A 1 195 ? 12.858 7.725 9.411 1.00 92.94 195 ILE A CA 1
ATOM 1622 C C . ILE A 1 195 ? 12.485 6.241 9.324 1.00 92.94 195 ILE A C 1
ATOM 1624 O O . ILE A 1 195 ? 12.114 5.631 10.323 1.00 92.94 195 ILE A O 1
ATOM 1628 N N . ILE A 1 196 ? 12.611 5.628 8.145 1.00 92.06 196 ILE A N 1
ATOM 1629 C CA . ILE A 1 196 ? 12.311 4.208 7.918 1.00 92.06 196 ILE A CA 1
ATOM 1630 C C . ILE A 1 196 ? 13.300 3.322 8.680 1.00 92.06 196 ILE A C 1
ATOM 1632 O O . ILE A 1 196 ? 12.901 2.340 9.310 1.00 92.06 196 ILE A O 1
ATOM 1636 N N . ARG A 1 197 ? 14.595 3.652 8.643 1.00 90.06 197 ARG A N 1
ATOM 1637 C CA . ARG A 1 197 ? 15.630 2.899 9.359 1.00 90.06 197 ARG A CA 1
ATOM 1638 C C . ARG A 1 197 ? 15.430 2.976 10.867 1.00 90.06 197 ARG A C 1
ATOM 1640 O O . ARG A 1 197 ? 15.501 1.938 11.520 1.00 90.06 197 ARG A O 1
ATOM 1647 N N . ASP A 1 198 ? 15.176 4.172 11.395 1.00 89.62 198 ASP A N 1
ATOM 1648 C CA . ASP A 1 198 ? 14.805 4.358 12.799 1.00 89.62 198 ASP A CA 1
ATOM 1649 C C . ASP A 1 198 ? 13.522 3.594 13.121 1.00 89.62 198 ASP A C 1
ATOM 1651 O O . ASP A 1 198 ? 13.404 2.947 14.164 1.00 89.62 198 ASP A O 1
ATOM 1655 N N . HIS A 1 199 ? 12.569 3.582 12.186 1.00 86.69 199 HIS A N 1
ATOM 1656 C CA . HIS A 1 199 ? 11.328 2.889 12.432 1.00 86.69 199 HIS A CA 1
ATOM 1657 C C . HIS A 1 199 ? 11.528 1.387 12.643 1.00 86.69 199 HIS A C 1
ATOM 1659 O O . HIS A 1 199 ? 10.979 0.818 13.591 1.00 86.69 199 HIS A O 1
ATOM 1665 N N . ASN A 1 200 ? 12.362 0.793 11.792 1.00 85.00 200 ASN A N 1
ATOM 1666 C CA . ASN A 1 200 ? 12.659 -0.633 11.756 1.00 85.00 200 ASN A CA 1
ATOM 1667 C C . ASN A 1 200 ? 13.651 -1.082 12.844 1.00 85.00 200 ASN A C 1
ATOM 1669 O O . ASN A 1 200 ? 13.822 -2.286 13.030 1.00 85.00 200 ASN A O 1
ATOM 1673 N N . SER A 1 201 ? 14.330 -0.165 13.545 1.00 84.94 201 SER A N 1
ATOM 1674 C CA . SER A 1 201 ? 15.270 -0.498 14.630 1.00 84.94 201 SER A CA 1
ATOM 1675 C C . SER A 1 201 ? 14.606 -0.620 16.006 1.00 84.94 201 SER A C 1
ATOM 1677 O O . SER A 1 201 ? 15.256 -1.063 16.956 1.00 84.94 201 SER A O 1
ATOM 1679 N N . HIS A 1 202 ? 13.320 -0.280 16.120 1.00 81.69 202 HIS A N 1
ATOM 1680 C CA . HIS A 1 202 ? 12.573 -0.288 17.376 1.00 81.69 202 HIS A CA 1
ATOM 1681 C C . HIS A 1 202 ? 11.535 -1.421 17.427 1.00 81.69 202 HIS A C 1
ATOM 1683 O O . HIS A 1 202 ? 10.845 -1.656 16.436 1.00 81.69 202 HIS A O 1
ATOM 1689 N N . PRO A 1 203 ? 11.357 -2.102 18.576 1.00 77.00 203 PRO A N 1
ATOM 1690 C CA . PRO A 1 203 ? 10.266 -3.054 18.760 1.00 77.00 203 PRO A CA 1
ATOM 1691 C C . PRO A 1 203 ? 8.872 -2.389 18.696 1.00 77.00 203 PRO A C 1
ATOM 1693 O O . PRO A 1 203 ? 8.707 -1.287 19.224 1.00 77.00 203 PRO A O 1
ATOM 1696 N N . PRO A 1 204 ? 7.844 -3.070 18.151 1.00 78.31 204 PRO A N 1
ATOM 1697 C CA . PRO A 1 204 ? 7.932 -4.294 17.354 1.00 78.31 204 PRO A CA 1
ATOM 1698 C C . PRO A 1 204 ? 8.677 -4.037 16.039 1.00 78.31 204 PRO A C 1
ATOM 1700 O O . PRO A 1 204 ? 8.416 -3.045 15.367 1.00 78.31 204 PRO A O 1
ATOM 1703 N N . TYR A 1 205 ? 9.588 -4.942 15.670 1.00 78.62 205 TYR A N 1
ATOM 1704 C CA . TYR A 1 205 ? 10.350 -4.848 14.423 1.00 78.62 205 TYR A CA 1
ATOM 1705 C C . TYR A 1 205 ? 9.421 -5.071 13.226 1.00 78.62 205 TYR A C 1
ATOM 1707 O O . TYR A 1 205 ? 9.237 -6.194 12.754 1.00 78.62 205 TYR A O 1
ATOM 1715 N N . LEU A 1 206 ? 8.797 -3.994 12.762 1.00 76.75 206 LEU A N 1
ATOM 1716 C CA . LEU A 1 206 ? 7.985 -3.985 11.558 1.00 76.75 206 LEU A CA 1
ATOM 1717 C C . LEU A 1 206 ? 8.939 -3.936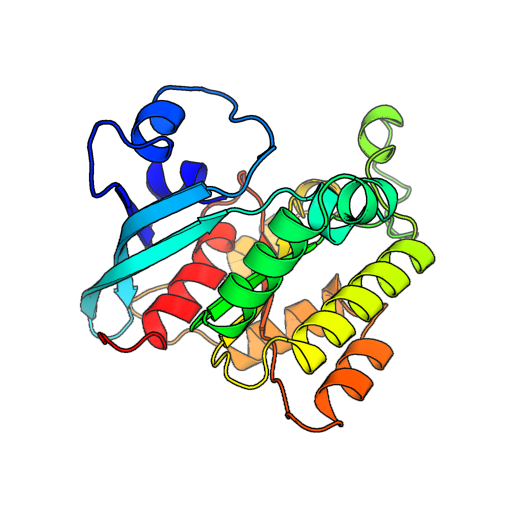 10.357 1.00 76.75 206 LEU A C 1
ATOM 1719 O O . LEU A 1 206 ? 9.852 -3.119 10.314 1.00 76.75 206 LEU A O 1
ATOM 1723 N N . SER A 1 207 ? 8.771 -4.844 9.393 1.00 85.12 207 SER A N 1
ATOM 1724 C CA . SER A 1 207 ? 9.545 -4.847 8.143 1.00 85.12 207 SER A CA 1
ATOM 1725 C C . SER A 1 207 ? 8.612 -4.490 6.986 1.00 85.12 207 SER A C 1
ATOM 1727 O O . SER A 1 207 ? 8.103 -5.394 6.312 1.00 85.12 207 SER A O 1
ATOM 1729 N N . PRO A 1 208 ? 8.307 -3.191 6.793 1.00 92.12 208 PRO A N 1
ATOM 1730 C CA . PRO A 1 208 ? 7.426 -2.763 5.722 1.00 92.12 208 PRO A CA 1
ATOM 1731 C C . PRO A 1 208 ? 8.031 -3.081 4.352 1.00 92.12 208 PRO A C 1
ATOM 1733 O O . PRO A 1 208 ? 9.254 -3.100 4.186 1.00 92.12 208 PRO A O 1
ATOM 1736 N N . LYS A 1 209 ? 7.161 -3.320 3.369 1.00 94.81 209 LYS A N 1
ATOM 1737 C CA . LYS A 1 209 ? 7.526 -3.469 1.957 1.00 94.81 209 LYS A CA 1
ATOM 1738 C C . LYS A 1 209 ? 7.095 -2.269 1.146 1.00 94.81 209 LYS A C 1
ATOM 1740 O O . LYS A 1 209 ? 5.981 -1.783 1.323 1.00 94.81 209 LYS A O 1
ATOM 1745 N N . PHE A 1 210 ? 7.964 -1.823 0.252 1.00 95.88 210 PHE A N 1
ATOM 1746 C CA . PHE A 1 210 ? 7.799 -0.559 -0.450 1.00 95.88 210 PHE A CA 1
ATOM 1747 C C . PHE A 1 210 ? 7.435 -0.762 -1.917 1.00 95.88 210 PHE A C 1
ATOM 1749 O O . PHE A 1 210 ? 7.983 -1.630 -2.597 1.00 95.88 210 PHE A O 1
ATOM 1756 N N . PHE A 1 211 ? 6.504 0.059 -2.400 1.00 96.31 211 PHE A N 1
ATOM 1757 C CA . PHE A 1 211 ? 5.979 -0.006 -3.762 1.00 96.31 211 PHE A CA 1
ATOM 1758 C C . PHE A 1 211 ? 5.755 1.391 -4.341 1.00 96.31 211 PHE A C 1
ATOM 1760 O O . PHE A 1 211 ? 5.490 2.355 -3.622 1.00 96.31 211 PHE A O 1
ATOM 1767 N N . VAL A 1 212 ? 5.743 1.479 -5.664 1.00 94.44 212 VAL A N 1
ATOM 1768 C CA . VAL A 1 212 ? 5.174 2.613 -6.400 1.00 94.44 212 VAL A CA 1
ATOM 1769 C C . VAL A 1 212 ? 4.005 2.104 -7.222 1.00 94.44 212 VAL A C 1
ATOM 1771 O O . VAL A 1 212 ? 4.081 1.030 -7.814 1.00 94.44 212 VAL A O 1
ATOM 1774 N N . THR A 1 213 ? 2.892 2.831 -7.214 1.00 93.81 213 THR A N 1
ATOM 1775 C CA . THR A 1 213 ? 1.683 2.395 -7.917 1.00 93.81 213 THR A CA 1
ATOM 1776 C C . THR A 1 213 ? 1.009 3.541 -8.649 1.00 93.81 213 THR A C 1
ATOM 1778 O O . THR A 1 213 ? 1.022 4.695 -8.224 1.00 93.81 213 THR A O 1
ATOM 1781 N N . THR A 1 214 ? 0.335 3.199 -9.739 1.00 90.06 214 THR A N 1
ATOM 1782 C CA . THR A 1 214 ? -0.582 4.089 -10.447 1.00 90.06 214 THR A CA 1
ATOM 1783 C C . THR A 1 214 ? -1.686 3.269 -11.097 1.00 90.06 214 THR A C 1
ATOM 1785 O O . THR A 1 214 ? -1.492 2.104 -11.438 1.00 90.06 214 THR A O 1
ATOM 1788 N N . ILE A 1 215 ? -2.861 3.869 -11.272 1.00 88.94 215 ILE A N 1
ATOM 1789 C CA . ILE A 1 215 ? -3.961 3.232 -12.001 1.00 88.94 215 ILE A CA 1
ATOM 1790 C C . ILE A 1 215 ? -3.683 3.112 -13.506 1.00 88.94 215 ILE A C 1
ATOM 1792 O O . ILE A 1 215 ? -4.338 2.315 -14.170 1.00 88.94 215 ILE A O 1
ATOM 1796 N N . HIS A 1 216 ? -2.721 3.874 -14.033 1.00 87.88 216 HIS A N 1
ATOM 1797 C CA . HIS A 1 216 ? -2.368 3.884 -15.455 1.00 87.88 216 HIS A CA 1
ATOM 1798 C C . HIS A 1 216 ? -1.389 2.770 -15.847 1.00 87.88 216 HIS A C 1
ATOM 1800 O O . HIS A 1 216 ? -1.201 2.515 -17.032 1.00 87.88 216 HIS A O 1
ATOM 1806 N N . ARG A 1 217 ? -0.788 2.088 -14.863 1.00 89.56 217 ARG A N 1
ATOM 1807 C CA . ARG A 1 217 ? 0.190 1.005 -15.048 1.00 89.56 217 ARG A CA 1
ATOM 1808 C C . ARG A 1 217 ? -0.240 -0.210 -14.226 1.00 89.56 217 ARG A C 1
ATOM 1810 O O . ARG A 1 217 ? 0.222 -0.381 -13.093 1.00 89.56 217 ARG A O 1
ATOM 1817 N N . PRO A 1 218 ? -1.156 -1.039 -14.763 1.00 88.69 218 PRO A N 1
ATOM 1818 C CA . PRO A 1 218 ? -1.696 -2.202 -14.065 1.00 88.69 218 PRO A CA 1
ATOM 1819 C C . PRO A 1 218 ? -0.618 -3.121 -13.493 1.00 88.69 218 PRO A C 1
ATOM 1821 O O . PRO A 1 218 ? -0.741 -3.558 -12.355 1.00 88.69 218 PRO A O 1
ATOM 1824 N N . THR A 1 219 ? 0.470 -3.334 -14.234 1.00 90.31 219 THR A N 1
ATOM 1825 C CA . THR A 1 219 ? 1.592 -4.193 -13.837 1.00 90.31 219 THR A CA 1
ATOM 1826 C C . THR A 1 219 ? 2.171 -3.811 -12.473 1.00 90.31 219 THR A C 1
ATOM 1828 O O . THR A 1 219 ? 2.379 -4.673 -11.624 1.00 90.31 219 THR A O 1
ATOM 1831 N N . LEU A 1 220 ? 2.377 -2.513 -12.228 1.00 92.62 220 LEU A N 1
ATOM 1832 C CA . LEU A 1 220 ? 2.885 -2.008 -10.949 1.00 92.62 220 LEU A CA 1
ATOM 1833 C C . LEU A 1 220 ? 1.800 -2.023 -9.865 1.00 92.62 220 LEU A C 1
ATOM 1835 O O . LEU A 1 220 ? 2.077 -2.309 -8.701 1.00 92.62 220 LEU A O 1
ATOM 1839 N N . LEU A 1 221 ? 0.548 -1.751 -10.250 1.00 92.88 221 LEU A N 1
ATOM 1840 C CA . LEU A 1 221 ? -0.604 -1.764 -9.347 1.00 92.88 221 LEU A CA 1
ATOM 1841 C C . LEU A 1 221 ? -0.862 -3.145 -8.727 1.00 92.88 221 LEU A C 1
ATOM 1843 O O . LEU A 1 221 ? -1.364 -3.225 -7.606 1.00 92.88 221 LEU A O 1
ATOM 1847 N N . GLU A 1 222 ? -0.538 -4.219 -9.447 1.00 92.62 222 GLU A N 1
ATOM 1848 C CA . GLU A 1 222 ? -0.712 -5.601 -8.999 1.00 92.62 222 GLU A CA 1
ATOM 1849 C C . GLU A 1 222 ? 0.320 -6.044 -7.958 1.00 92.62 222 GLU A C 1
ATOM 1851 O O . GLU A 1 222 ? 0.002 -6.888 -7.120 1.00 92.62 222 GLU A O 1
ATOM 1856 N N . LEU A 1 223 ? 1.540 -5.493 -7.974 1.00 94.25 223 LEU A N 1
ATOM 1857 C CA . LEU A 1 223 ? 2.657 -5.990 -7.159 1.00 94.25 223 LEU A CA 1
ATOM 1858 C C . LEU A 1 223 ? 2.350 -6.078 -5.652 1.00 94.25 223 LEU A C 1
ATOM 1860 O O . LEU A 1 223 ? 2.641 -7.128 -5.069 1.00 94.25 223 LEU A O 1
ATOM 1864 N N . PRO A 1 224 ? 1.718 -5.073 -5.006 1.00 94.31 224 PRO A N 1
ATOM 1865 C CA . PRO A 1 224 ? 1.309 -5.191 -3.606 1.00 94.31 224 PRO A CA 1
ATOM 1866 C C . PRO A 1 224 ? 0.381 -6.386 -3.352 1.00 94.31 224 PRO A C 1
ATOM 1868 O O . PRO A 1 224 ? 0.492 -7.072 -2.337 1.00 94.31 224 PRO A O 1
ATOM 1871 N N . TRP A 1 225 ? -0.525 -6.664 -4.287 1.00 91.75 225 TRP A N 1
ATOM 1872 C CA . TRP A 1 225 ? -1.515 -7.733 -4.171 1.00 91.75 225 TRP A CA 1
ATOM 1873 C C . TRP A 1 225 ? -0.904 -9.099 -4.423 1.00 91.75 225 TRP A C 1
ATOM 1875 O O . TRP A 1 225 ? -1.233 -10.042 -3.713 1.00 91.75 225 TRP A O 1
ATOM 1885 N N . ILE A 1 226 ? 0.025 -9.201 -5.371 1.00 92.19 226 ILE A N 1
ATOM 1886 C CA . ILE A 1 226 ? 0.791 -10.425 -5.618 1.00 92.19 226 ILE A CA 1
ATOM 1887 C C . ILE A 1 226 ? 1.641 -10.763 -4.391 1.00 92.19 226 ILE A C 1
ATOM 1889 O O . ILE A 1 226 ? 1.633 -11.911 -3.943 1.00 92.19 226 ILE A O 1
ATOM 1893 N N . TYR A 1 227 ? 2.315 -9.765 -3.804 1.00 92.06 227 TYR A N 1
ATOM 1894 C CA . TYR A 1 227 ? 3.042 -9.936 -2.547 1.00 92.06 227 TYR A CA 1
ATOM 1895 C C . TYR A 1 227 ? 2.105 -10.476 -1.463 1.00 92.06 227 TYR A C 1
ATOM 1897 O O . TYR A 1 227 ? 2.350 -11.542 -0.904 1.00 92.06 227 TYR A O 1
ATOM 1905 N N . LEU A 1 228 ? 0.982 -9.798 -1.212 1.00 90.25 228 LEU A N 1
ATOM 1906 C CA . LEU A 1 228 ? 0.005 -10.250 -0.224 1.00 90.25 228 LEU A CA 1
ATOM 1907 C C . LEU A 1 228 ? -0.520 -11.658 -0.528 1.00 90.25 228 LEU A C 1
ATOM 1909 O O . LEU A 1 228 ? -0.582 -12.482 0.374 1.00 90.25 228 LEU A O 1
ATOM 1913 N N . GLY A 1 229 ? -0.822 -11.983 -1.783 1.00 87.06 229 GLY A N 1
ATOM 1914 C CA . GLY A 1 229 ? -1.268 -13.312 -2.197 1.00 87.06 229 GLY A CA 1
ATOM 1915 C C . GLY A 1 229 ? -0.251 -14.421 -1.943 1.00 87.06 229 GLY A C 1
ATOM 1916 O O . GLY A 1 229 ? -0.637 -15.561 -1.674 1.00 87.06 229 GLY A O 1
ATOM 1917 N N . ALA A 1 230 ? 1.043 -14.105 -1.990 1.00 83.81 230 ALA A N 1
ATOM 1918 C CA . ALA A 1 230 ? 2.098 -15.056 -1.665 1.00 83.81 230 ALA A CA 1
ATOM 1919 C C . ALA A 1 230 ? 2.152 -15.371 -0.158 1.00 83.81 230 ALA A C 1
ATOM 1921 O O . ALA A 1 230 ? 2.428 -16.515 0.207 1.00 83.81 230 ALA A O 1
ATOM 1922 N N . TYR A 1 231 ? 1.844 -14.398 0.709 1.00 81.81 231 TYR A N 1
ATOM 1923 C CA . TYR A 1 231 ? 2.058 -14.517 2.159 1.00 81.81 231 TYR A CA 1
ATOM 1924 C C . TYR A 1 231 ? 0.796 -14.663 3.012 1.00 81.81 231 TYR A C 1
ATOM 1926 O O . TYR A 1 231 ? 0.855 -15.301 4.062 1.00 81.81 231 TYR A O 1
ATOM 1934 N N . LEU A 1 232 ? -0.348 -14.135 2.576 1.00 77.38 232 LEU A N 1
ATOM 1935 C CA . LEU A 1 232 ? -1.627 -14.350 3.241 1.00 77.38 232 LEU A CA 1
ATOM 1936 C C . LEU A 1 232 ? -1.960 -15.837 3.116 1.00 77.38 232 LEU A C 1
ATOM 1938 O O . LEU A 1 232 ? -2.383 -16.303 2.061 1.00 77.38 232 LEU A O 1
ATOM 1942 N N . ALA A 1 233 ? -1.685 -16.623 4.159 1.00 54.50 233 ALA A N 1
ATOM 1943 C CA . ALA A 1 233 ? -2.133 -18.007 4.254 1.00 54.50 233 ALA A CA 1
ATOM 1944 C C . ALA A 1 233 ? -3.661 -18.049 4.104 1.00 54.50 233 ALA A C 1
ATOM 1946 O O . ALA A 1 233 ? -4.347 -17.113 4.511 1.00 54.50 233 ALA A O 1
ATOM 1947 N N . ASN A 1 234 ? -4.194 -19.119 3.510 1.00 50.34 234 ASN A N 1
ATOM 1948 C CA . ASN A 1 234 ? -5.628 -19.370 3.600 1.00 50.34 234 ASN A CA 1
ATOM 1949 C C . ASN A 1 234 ? -5.905 -19.615 5.088 1.00 50.34 234 ASN A C 1
ATOM 1951 O O . ASN A 1 234 ? -5.530 -20.670 5.597 1.00 50.34 234 ASN A O 1
ATOM 1955 N N . ALA A 1 235 ? -6.422 -18.602 5.783 1.00 37.34 235 ALA A N 1
ATOM 1956 C CA . ALA A 1 235 ? -6.941 -18.746 7.135 1.00 37.34 235 ALA A CA 1
ATOM 1957 C C . ALA A 1 235 ? -8.234 -19.568 7.104 1.00 37.34 235 ALA A C 1
ATOM 1959 O O . ALA A 1 235 ? -9.020 -19.393 6.140 1.00 37.34 235 ALA A O 1
#

Radius of gyration: 17.75 Å; chains: 1; bounding box: 41×47×37 Å